Protein AF-A0AAJ6G9J6-F1 (afdb_monomer)

InterPro domains:
  IPR029039 Flavoprotein-like superfamily [G3DSA:3.40.50.360] (2-136)
  IPR029039 Flavoprotein-like superfamily [SSF52218] (2-128)

Foldseek 3Di:
DVVVLVVQQVDQEDEDEFEDDQLATDPVVVVVLVVFALCRSVVCCVVPVRVDRSQYEYEYEYEYQADCVRNQCHVLNVLLSQSSSLYHYQEYDYHYNHHDPPSCVVVVVVVVLVVQSVVSNVVQSPDDSVRRHRPYDCQQAQDNHRRRPDKDQWDQDPVRDTARIAHPRQGFGADFDQDPVRHTHGDGDPCRNCCGSSDSVNSVVVVVVVVVVVVVCVVCVVVCPVVVVCVVPDDDDDDD

Organism: Brachyspira pilosicoli (NCBI:txid52584)

Radius of gyration: 20.74 Å; Cα contacts (8 Å, |Δi|>4): 375; chains: 1; bounding box: 58×52×62 Å

Nearest PDB structures (foldseek):
  7d3b-assembly1_A  TM=7.497E-01  e=4.774E-12  Flavonifractor plautii
  6jxn-assembly1_A  TM=4.568E-01  e=8.744E-02  Bacillus smithii
  6jxs-assembly2_D  TM=4.649E-01  e=2.905E-01  Bacillus smithii

pLDDT: mean 93.85, std 5.1, range [58.25, 98.75]

Sequence (240 aa):
MDKIVNVMNECEGIIVGCPTYDLLPSSLYLSFAQRFLAYELSFRIKIGQVKKDPHTVAGLIGVGGSKHDWQTMSLEGLAATMFTQSITVVDMYLATSVGRPGNVLIHKDYLERAYQMGKNIIEAINTPVEERKWLGDPNLGLCPRCHSSLIYPGEEHWDGVKFNFECAVCGAGGDLVKVENGKYKFVLAENGLIRDRNINEARAVHLQEIMETRDNFMSRKGEIEEEYKRFREMKFETIK

Structure (mmCIF, N/CA/C/O backbone):
data_AF-A0AAJ6G9J6-F1
#
_entry.id   AF-A0AAJ6G9J6-F1
#
loop_
_atom_site.group_PDB
_atom_site.id
_atom_site.type_symbol
_atom_site.label_atom_id
_atom_site.label_alt_id
_atom_site.label_comp_id
_atom_site.label_asym_id
_atom_site.label_entity_id
_atom_site.label_seq_id
_atom_site.pdbx_PDB_ins_code
_atom_site.Cartn_x
_atom_site.Cartn_y
_atom_site.Cartn_z
_atom_site.occupancy
_atom_site.B_iso_or_equiv
_atom_site.auth_seq_id
_atom_site.auth_comp_id
_atom_site.auth_asym_id
_atom_site.auth_atom_id
_atom_site.pdbx_PDB_model_num
ATOM 1 N N . MET A 1 1 ? -21.344 -8.656 -1.075 1.00 58.25 1 MET A N 1
ATOM 2 C CA . MET A 1 1 ? -19.958 -8.217 -0.816 1.00 58.25 1 MET A CA 1
ATOM 3 C C . MET A 1 1 ? -19.171 -9.317 -0.112 1.00 58.25 1 MET A C 1
ATOM 5 O O . MET A 1 1 ? -18.095 -9.642 -0.587 1.00 58.25 1 MET A O 1
ATOM 9 N N . ASP A 1 2 ? -19.765 -9.998 0.873 1.00 74.56 2 ASP A N 1
ATOM 10 C CA . ASP A 1 2 ? -19.176 -11.159 1.577 1.00 74.56 2 ASP A CA 1
ATOM 11 C C . ASP A 1 2 ? -18.687 -12.275 0.644 1.00 74.56 2 ASP A C 1
ATOM 13 O O . ASP A 1 2 ? -17.670 -12.902 0.903 1.00 74.56 2 ASP A O 1
ATOM 17 N N . LYS A 1 3 ? -19.355 -12.474 -0.501 1.00 84.75 3 LYS A N 1
ATOM 18 C CA . LYS A 1 3 ? -18.899 -13.414 -1.538 1.00 84.75 3 LYS A CA 1
ATOM 19 C C . LYS A 1 3 ? -17.492 -13.094 -2.062 1.00 84.75 3 LYS A C 1
ATOM 21 O O . LYS A 1 3 ? -16.705 -14.013 -2.223 1.00 84.75 3 LYS A O 1
ATOM 26 N N . ILE A 1 4 ? -17.180 -11.819 -2.316 1.00 86.00 4 ILE A N 1
ATOM 27 C CA . ILE A 1 4 ? -15.861 -11.403 -2.828 1.00 86.00 4 ILE A CA 1
ATOM 28 C C . ILE A 1 4 ? -14.810 -11.620 -1.742 1.00 86.00 4 ILE A C 1
ATOM 30 O O . ILE A 1 4 ? -13.778 -12.226 -1.999 1.00 86.00 4 ILE A O 1
ATOM 34 N N . VAL A 1 5 ? -15.117 -11.191 -0.516 1.00 82.12 5 VAL A N 1
ATOM 35 C CA . VAL A 1 5 ? -14.238 -11.362 0.647 1.00 82.12 5 VAL A CA 1
ATOM 36 C C . VAL A 1 5 ? -13.920 -12.837 0.888 1.00 82.12 5 VAL A C 1
ATOM 38 O O . VAL A 1 5 ? -12.762 -13.191 1.082 1.00 82.12 5 VAL A O 1
ATOM 41 N N . ASN A 1 6 ? -14.921 -13.715 0.847 1.00 82.50 6 ASN A N 1
ATOM 42 C CA . ASN A 1 6 ? -14.707 -15.149 1.038 1.00 82.50 6 ASN A CA 1
ATOM 43 C C . ASN A 1 6 ? -13.792 -15.732 -0.040 1.00 82.50 6 ASN A C 1
ATOM 45 O O . ASN A 1 6 ? -12.837 -16.415 0.307 1.00 82.50 6 ASN A O 1
ATOM 49 N N . VAL A 1 7 ? -14.010 -15.383 -1.313 1.00 86.56 7 VAL A N 1
ATOM 50 C CA . VAL A 1 7 ? -13.122 -15.808 -2.408 1.00 86.56 7 VAL A CA 1
ATOM 51 C C . VAL A 1 7 ? -11.693 -15.307 -2.189 1.00 86.56 7 VAL A C 1
ATOM 53 O O . VAL A 1 7 ? -10.751 -16.074 -2.356 1.00 86.56 7 VAL A O 1
ATOM 56 N N . MET A 1 8 ? -11.514 -14.052 -1.764 1.00 86.94 8 MET A N 1
ATOM 57 C CA . MET A 1 8 ? -10.181 -13.498 -1.500 1.00 86.94 8 MET A CA 1
ATOM 58 C C . MET A 1 8 ? -9.439 -14.242 -0.385 1.00 86.94 8 MET A C 1
ATOM 60 O O . MET A 1 8 ? -8.245 -14.476 -0.515 1.00 86.94 8 MET A O 1
ATOM 64 N N . ASN A 1 9 ? -10.142 -14.675 0.665 1.00 84.12 9 ASN A N 1
ATOM 65 C CA . ASN A 1 9 ? -9.549 -15.446 1.766 1.00 84.12 9 ASN A CA 1
ATOM 66 C C . ASN A 1 9 ? -9.255 -16.916 1.415 1.00 84.12 9 ASN A C 1
ATOM 68 O O . ASN A 1 9 ? -8.676 -17.630 2.232 1.00 84.12 9 ASN A O 1
ATOM 72 N N . GLU A 1 10 ? -9.677 -17.385 0.241 1.00 84.75 10 GLU A N 1
ATOM 73 C CA . GLU A 1 10 ? -9.464 -18.760 -0.224 1.00 84.75 10 GLU A CA 1
ATOM 74 C C . GLU A 1 10 ? -8.522 -18.835 -1.435 1.00 84.75 10 GLU A C 1
ATOM 76 O O . GLU A 1 10 ? -8.049 -19.919 -1.771 1.00 84.75 10 GLU A O 1
ATOM 81 N N . CYS A 1 11 ? -8.236 -17.708 -2.092 1.00 91.75 11 CYS A N 1
ATOM 82 C CA . CYS A 1 11 ? -7.375 -17.656 -3.269 1.00 91.75 11 CYS A CA 1
ATOM 83 C C . CYS A 1 11 ? -5.905 -17.387 -2.916 1.00 91.75 11 CYS A C 1
ATOM 85 O O . CYS A 1 11 ? -5.591 -16.684 -1.958 1.00 91.75 11 CYS A O 1
ATOM 87 N N . GLU A 1 12 ? -4.994 -17.904 -3.736 1.00 95.12 12 GLU A N 1
ATOM 88 C CA . GLU A 1 12 ? -3.545 -17.746 -3.538 1.00 95.12 12 GLU A CA 1
ATOM 89 C C . GLU A 1 12 ? -2.991 -16.489 -4.224 1.00 95.12 12 GLU A C 1
ATOM 91 O O . GLU A 1 12 ? -1.914 -16.013 -3.871 1.00 95.12 12 GLU A O 1
ATOM 96 N N . GLY A 1 13 ? -3.733 -15.900 -5.168 1.00 96.69 13 GLY A N 1
ATOM 97 C CA . GLY A 1 13 ? -3.326 -14.664 -5.824 1.00 96.69 13 GLY A CA 1
ATOM 98 C C . GLY A 1 13 ? -4.477 -13.852 -6.403 1.00 96.69 13 GLY A C 1
ATOM 99 O O . GLY A 1 13 ? -5.479 -14.400 -6.864 1.00 96.69 13 GLY A O 1
ATOM 100 N N . ILE A 1 14 ? -4.300 -12.532 -6.406 1.00 96.94 14 ILE A N 1
ATOM 101 C CA . ILE A 1 14 ? -5.238 -11.565 -6.979 1.00 96.94 14 ILE A CA 1
ATOM 102 C C . ILE A 1 14 ? -4.522 -10.553 -7.874 1.00 96.94 14 ILE A C 1
ATOM 104 O O . ILE A 1 14 ? -3.348 -10.237 -7.683 1.00 96.94 14 ILE A O 1
ATOM 108 N N . ILE A 1 15 ? -5.266 -9.987 -8.822 1.00 97.56 15 ILE A N 1
ATOM 109 C CA . ILE A 1 15 ? -4.855 -8.791 -9.559 1.00 97.56 15 ILE A CA 1
ATOM 110 C C . ILE A 1 15 ? -5.939 -7.733 -9.383 1.00 97.56 15 ILE A C 1
ATOM 112 O O . ILE A 1 15 ? -7.109 -7.984 -9.673 1.00 97.56 15 ILE A O 1
ATOM 116 N N . VAL A 1 16 ? -5.551 -6.547 -8.919 1.00 96.94 16 VAL A N 1
ATOM 117 C CA . VAL A 1 16 ? -6.460 -5.413 -8.724 1.00 96.94 16 VAL A CA 1
ATOM 118 C C . VAL A 1 16 ? -6.167 -4.359 -9.778 1.00 96.94 16 VAL A C 1
ATOM 120 O O . VAL A 1 16 ? -5.127 -3.714 -9.735 1.00 96.94 16 VAL A O 1
ATOM 123 N N . GLY A 1 17 ? -7.099 -4.159 -10.709 1.00 96.56 17 GLY A N 1
ATOM 124 C CA . GLY A 1 17 ? -7.096 -3.019 -11.624 1.00 96.56 17 GLY A CA 1
ATOM 125 C C . GLY A 1 17 ? -8.037 -1.932 -11.118 1.00 96.56 17 GLY A C 1
ATOM 126 O O . GLY A 1 17 ? -9.234 -2.184 -10.984 1.00 96.56 17 GLY A O 1
ATOM 127 N N . CYS A 1 18 ? -7.524 -0.734 -10.845 1.00 97.31 18 CYS A N 1
ATOM 128 C CA . CYS A 1 18 ? -8.321 0.355 -10.288 1.00 97.31 18 CYS A CA 1
ATOM 129 C C . CYS A 1 18 ? -8.048 1.685 -11.006 1.00 97.31 18 CYS A C 1
ATOM 131 O O . CYS A 1 18 ? -6.885 2.065 -11.171 1.00 97.31 18 CYS A O 1
ATOM 133 N N . PRO A 1 19 ? -9.094 2.414 -11.435 1.00 96.38 19 PRO A N 1
ATOM 134 C CA . PRO A 1 19 ? -8.917 3.751 -11.970 1.00 96.38 19 PRO A CA 1
ATOM 135 C C . PRO A 1 19 ? -8.546 4.750 -10.869 1.00 96.38 19 PRO A C 1
ATOM 137 O O . PRO A 1 19 ? -9.044 4.671 -9.743 1.00 96.38 19 PRO A O 1
ATOM 140 N N . THR A 1 20 ? -7.716 5.718 -11.237 1.00 95.88 20 THR A N 1
ATOM 141 C CA . THR A 1 20 ? -7.308 6.840 -10.397 1.00 95.88 20 THR A CA 1
ATOM 142 C C . THR A 1 20 ? -8.260 8.021 -10.588 1.00 95.88 20 THR A C 1
ATOM 144 O O . THR A 1 20 ? -8.506 8.438 -11.722 1.00 95.88 20 THR A O 1
ATOM 147 N N . TYR A 1 21 ? -8.740 8.592 -9.486 1.00 94.00 21 TYR A N 1
ATOM 148 C CA . TYR A 1 21 ? -9.490 9.848 -9.439 1.00 94.00 21 TYR A CA 1
ATOM 149 C C . TYR A 1 21 ? -8.890 10.724 -8.338 1.00 94.00 21 TYR A C 1
ATOM 151 O O . TYR A 1 21 ? -8.704 10.248 -7.222 1.00 94.00 21 TYR A O 1
ATOM 159 N N . ASP A 1 22 ? -8.561 11.976 -8.660 1.00 90.06 22 ASP A N 1
ATOM 160 C CA . ASP A 1 22 ? -7.978 12.945 -7.720 1.00 90.06 22 ASP A CA 1
ATOM 161 C C . ASP A 1 22 ? -6.793 12.377 -6.916 1.00 90.06 22 ASP A C 1
ATOM 163 O O . ASP A 1 22 ? -6.796 12.342 -5.689 1.00 90.06 22 ASP A O 1
ATOM 167 N N . LEU A 1 23 ? -5.766 11.905 -7.640 1.00 94.62 23 LEU A N 1
ATOM 168 C CA . LEU A 1 23 ? -4.527 11.292 -7.126 1.00 94.62 23 LEU A CA 1
ATOM 169 C C . LEU A 1 23 ? -4.685 9.907 -6.471 1.00 94.62 23 LEU A C 1
ATOM 171 O O . LEU A 1 23 ? -3.679 9.215 -6.320 1.00 94.62 23 LEU A O 1
ATOM 175 N N . LEU A 1 24 ? -5.903 9.484 -6.124 1.00 95.56 24 LEU A N 1
ATOM 176 C CA . LEU A 1 24 ? -6.196 8.296 -5.317 1.00 95.56 24 LEU A CA 1
ATOM 177 C C . LEU A 1 24 ? -6.916 7.191 -6.109 1.00 95.56 24 LEU A C 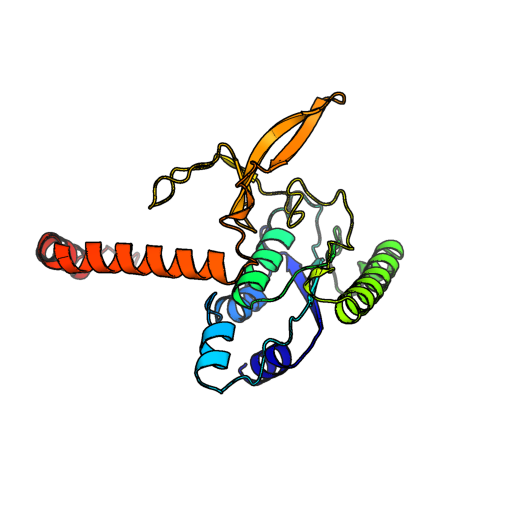1
ATOM 179 O O . LEU A 1 24 ? -7.505 7.452 -7.161 1.00 95.56 24 LEU A O 1
ATOM 183 N N . PRO A 1 25 ? -6.931 5.944 -5.601 1.00 97.12 25 PRO A N 1
ATOM 184 C CA . PRO A 1 25 ? -7.801 4.905 -6.140 1.00 97.12 25 PRO A CA 1
ATOM 185 C C . PRO A 1 25 ? -9.271 5.318 -6.069 1.00 97.12 25 PRO A C 1
ATOM 187 O O . PRO A 1 25 ? -9.691 6.028 -5.156 1.00 97.12 25 PRO A O 1
ATOM 190 N N . SER A 1 26 ? -10.081 4.808 -6.995 1.00 96.81 26 SER A N 1
ATOM 191 C CA . SER A 1 26 ? -11.523 5.045 -7.002 1.00 96.81 26 SER A CA 1
ATOM 192 C C . SER A 1 26 ? -12.181 4.801 -5.642 1.00 96.81 26 SER A C 1
ATOM 194 O O . SER A 1 26 ? -11.975 3.769 -5.002 1.00 96.81 26 SER A O 1
ATOM 196 N N . SER A 1 27 ? -13.064 5.718 -5.245 1.00 95.81 27 SER A N 1
ATOM 197 C CA . SER A 1 27 ? -13.863 5.604 -4.022 1.00 95.81 27 SER A CA 1
ATOM 198 C C . SER A 1 27 ? -14.711 4.331 -3.973 1.00 95.81 27 SER A C 1
ATOM 200 O O . SER A 1 27 ? -14.933 3.795 -2.888 1.00 95.81 27 SER A O 1
ATOM 202 N N . LEU A 1 28 ? -15.138 3.796 -5.125 1.00 94.75 28 LEU A N 1
ATOM 203 C CA . LEU A 1 28 ? -15.841 2.513 -5.198 1.00 94.75 28 LEU A CA 1
ATOM 204 C C . LEU A 1 28 ? -14.952 1.366 -4.702 1.00 94.75 28 LEU A C 1
ATOM 206 O O . LEU A 1 28 ? -15.400 0.524 -3.925 1.00 94.75 28 LEU A O 1
ATOM 210 N N . TYR A 1 29 ? -13.688 1.357 -5.127 1.00 94.69 29 TYR A N 1
ATOM 211 C CA . TYR A 1 29 ? -12.702 0.394 -4.652 1.00 94.69 29 TYR A CA 1
ATOM 212 C C . TYR A 1 29 ? -12.388 0.614 -3.170 1.00 94.69 29 TYR A C 1
ATOM 214 O O . TYR A 1 29 ? -12.433 -0.335 -2.392 1.00 94.69 29 TYR A O 1
ATOM 222 N N . LEU A 1 30 ? -12.133 1.859 -2.754 1.00 94.44 30 LEU A N 1
ATOM 223 C CA . LEU A 1 30 ? -11.809 2.165 -1.356 1.00 94.44 30 LEU A CA 1
ATOM 224 C C . LEU A 1 30 ? -12.952 1.784 -0.409 1.00 94.44 30 LEU A C 1
ATOM 226 O O . LEU A 1 30 ? -12.701 1.202 0.640 1.00 94.44 30 LEU A O 1
ATOM 230 N N . SER A 1 31 ? -14.206 1.998 -0.814 1.00 93.25 31 SER A N 1
ATOM 231 C CA . SER A 1 31 ? -15.388 1.580 -0.045 1.00 93.25 31 SER A CA 1
ATOM 232 C C . SER A 1 31 ? -15.447 0.067 0.170 1.00 93.25 31 SER A C 1
ATOM 234 O O . SER A 1 31 ? -15.974 -0.396 1.179 1.00 93.25 31 SER A O 1
ATOM 236 N N . PHE A 1 32 ? -14.933 -0.720 -0.777 1.00 91.00 32 PHE A N 1
ATOM 237 C CA . PHE A 1 32 ? -14.782 -2.161 -0.612 1.00 91.00 32 PHE A CA 1
ATOM 238 C C . PHE A 1 32 ? -13.589 -2.494 0.294 1.00 91.00 32 PHE A C 1
ATOM 240 O O . PHE A 1 32 ? -13.735 -3.252 1.251 1.00 91.00 32 PHE A O 1
ATOM 247 N N . ALA A 1 33 ? -12.429 -1.906 0.014 1.00 91.38 33 ALA A N 1
ATOM 248 C CA . ALA A 1 33 ? -11.158 -2.278 0.620 1.00 91.38 33 ALA A CA 1
ATOM 249 C C . ALA A 1 33 ? -10.970 -1.767 2.066 1.00 91.38 33 ALA A C 1
ATOM 251 O O . ALA A 1 33 ? -10.187 -2.330 2.825 1.00 91.38 33 ALA A O 1
ATOM 252 N N . GLN A 1 34 ? -11.711 -0.738 2.484 1.00 89.19 34 GLN A N 1
ATOM 253 C CA . GLN A 1 34 ? -11.698 -0.205 3.856 1.00 89.19 34 GLN A CA 1
ATOM 254 C C . GLN A 1 34 ? -12.671 -0.920 4.805 1.00 89.19 34 GLN A C 1
ATOM 256 O O . GLN A 1 34 ? -12.864 -0.497 5.941 1.00 89.19 34 GLN A O 1
ATOM 261 N N . ARG A 1 35 ? -13.297 -2.015 4.365 1.00 85.31 35 ARG A N 1
ATOM 262 C CA . ARG A 1 35 ? -14.157 -2.843 5.227 1.00 85.31 35 ARG A CA 1
ATOM 263 C C . ARG A 1 35 ? -13.370 -3.813 6.102 1.00 85.31 35 ARG A C 1
ATOM 265 O O . ARG A 1 35 ? -13.970 -4.454 6.958 1.00 85.31 35 ARG A O 1
ATOM 272 N N . PHE A 1 36 ? -12.068 -3.920 5.857 1.00 85.19 36 PHE A N 1
ATOM 273 C CA . PHE A 1 36 ? -11.195 -4.876 6.508 1.00 85.19 36 PHE A CA 1
ATOM 274 C C . PHE A 1 36 ? -10.445 -4.244 7.669 1.00 85.19 36 PHE A C 1
ATOM 276 O O . PHE A 1 36 ? -9.915 -3.136 7.559 1.00 85.19 36 PHE A O 1
ATOM 283 N N . LEU A 1 37 ? -10.354 -4.984 8.768 1.00 85.50 37 LEU A N 1
ATOM 284 C CA . LEU A 1 37 ? -9.464 -4.639 9.871 1.00 85.50 37 LEU A CA 1
ATOM 285 C C . LEU A 1 37 ? -8.115 -5.311 9.649 1.00 85.50 37 LEU A C 1
ATOM 287 O O . LEU A 1 37 ? -8.056 -6.463 9.234 1.00 85.50 37 LEU A O 1
ATOM 291 N N . ALA A 1 38 ? -7.024 -4.634 10.010 1.00 85.38 38 ALA A N 1
ATOM 292 C CA . ALA A 1 38 ? -5.675 -5.152 9.786 1.00 85.38 38 ALA A CA 1
ATOM 293 C C . ALA A 1 38 ? -5.386 -6.502 10.474 1.00 85.38 38 ALA A C 1
ATOM 295 O O . ALA A 1 38 ? -4.444 -7.185 10.094 1.00 85.38 38 ALA A O 1
ATOM 296 N N . TYR A 1 39 ? -6.192 -6.909 11.454 1.00 83.31 39 TYR A N 1
ATOM 297 C CA . TYR A 1 39 ? -6.104 -8.194 12.155 1.00 83.31 39 TYR A CA 1
ATOM 298 C C . TYR A 1 39 ? -7.266 -9.147 11.819 1.00 83.31 39 TYR A C 1
ATOM 300 O O . TYR A 1 39 ? -7.461 -10.154 12.496 1.00 83.31 39 TYR A O 1
ATOM 308 N N . GLU A 1 40 ? -8.083 -8.841 10.807 1.00 86.31 40 GLU A N 1
ATOM 309 C CA . GLU A 1 40 ? -9.299 -9.605 10.519 1.00 86.31 40 GLU A CA 1
ATOM 310 C C . GLU A 1 40 ? -8.994 -11.056 10.141 1.00 86.31 40 GLU A C 1
ATOM 312 O O . GLU A 1 40 ? -9.599 -11.967 10.702 1.00 86.31 40 GLU A O 1
ATOM 317 N N . LEU A 1 41 ? -8.038 -11.297 9.237 1.00 86.75 41 LEU A N 1
ATOM 318 C CA . LEU A 1 41 ? -7.685 -12.659 8.827 1.00 86.75 41 LEU A CA 1
ATOM 319 C C . LEU A 1 41 ? -7.165 -13.485 10.011 1.00 86.75 41 LEU A C 1
ATOM 321 O O . LEU A 1 41 ? -7.642 -14.597 10.240 1.00 86.75 41 LEU A O 1
ATOM 325 N N . SER A 1 42 ? -6.238 -12.934 10.800 1.00 84.94 42 SER A N 1
ATOM 326 C CA . SER A 1 42 ? -5.684 -13.625 11.970 1.00 84.94 42 SER A CA 1
ATOM 327 C C . SER A 1 42 ? -6.760 -13.915 13.021 1.00 84.94 42 SER A C 1
ATOM 329 O O . SER A 1 42 ? -6.802 -15.013 13.582 1.00 84.94 42 SER A O 1
ATOM 331 N N . PHE A 1 43 ? -7.699 -12.987 13.229 1.00 86.31 43 PHE A N 1
ATOM 332 C CA . PHE A 1 43 ? -8.870 -13.208 14.075 1.00 86.31 43 PHE A CA 1
ATOM 333 C C . PHE A 1 43 ? -9.767 -14.330 13.537 1.00 86.31 43 PHE A C 1
ATOM 335 O O . PHE A 1 43 ? -10.123 -15.240 14.287 1.00 86.31 43 PHE A O 1
ATOM 342 N N . ARG A 1 44 ? -10.098 -14.312 12.240 1.00 87.38 44 ARG A N 1
ATOM 343 C CA . ARG A 1 44 ? -10.959 -15.317 11.596 1.00 87.38 44 ARG A CA 1
ATOM 344 C C . ARG A 1 44 ? -10.349 -16.717 11.606 1.00 87.38 44 ARG A C 1
ATOM 346 O O . ARG A 1 44 ? -11.091 -17.686 11.769 1.00 87.38 44 ARG A O 1
ATOM 353 N N . ILE A 1 45 ? -9.023 -16.828 11.500 1.00 88.06 45 ILE A N 1
ATOM 354 C CA . ILE A 1 45 ? -8.295 -18.088 11.704 1.00 88.06 45 ILE A CA 1
ATOM 355 C C . ILE A 1 45 ? -8.454 -18.561 13.152 1.00 88.06 45 ILE A C 1
ATOM 357 O O . ILE A 1 45 ? -8.854 -19.699 13.391 1.00 88.06 45 ILE A O 1
ATOM 361 N N . LYS A 1 46 ? -8.220 -17.677 14.131 1.00 88.25 46 LYS A N 1
ATOM 362 C CA . LYS A 1 46 ? -8.304 -18.008 15.562 1.00 88.25 46 LYS A CA 1
ATOM 363 C C . LYS A 1 46 ? -9.683 -18.529 15.985 1.00 88.25 46 LYS A C 1
ATOM 365 O O . LYS A 1 46 ? -9.758 -19.414 16.831 1.00 88.25 46 LYS A O 1
ATOM 370 N N . ILE A 1 47 ? -10.764 -18.001 15.408 1.00 91.06 47 ILE A N 1
ATOM 371 C CA . ILE A 1 47 ? -12.139 -18.454 15.693 1.00 91.06 47 ILE A CA 1
ATOM 372 C C . ILE A 1 47 ? -12.606 -19.616 14.797 1.00 91.06 47 ILE A C 1
ATOM 374 O O . ILE A 1 47 ? -13.762 -20.023 14.883 1.00 91.06 47 ILE A O 1
ATOM 378 N N . GLY A 1 48 ? -11.742 -20.135 13.918 1.00 88.44 48 GLY A N 1
ATOM 379 C CA . GLY A 1 48 ? -12.037 -21.277 13.047 1.00 88.44 48 GLY A CA 1
ATOM 380 C C . GLY A 1 48 ? -12.930 -20.975 11.837 1.00 88.44 48 GLY A C 1
ATOM 381 O O . GLY A 1 48 ? -13.397 -21.909 11.188 1.00 88.44 48 GLY A O 1
ATOM 382 N N . GLN A 1 49 ? -13.173 -19.701 11.504 1.00 86.44 49 GLN A N 1
ATOM 383 C CA . GLN A 1 49 ? -13.920 -19.316 10.295 1.00 86.44 49 GLN A CA 1
ATOM 384 C C . GLN A 1 49 ? -13.089 -19.458 9.015 1.00 86.44 49 GLN A C 1
ATOM 386 O O . GLN A 1 49 ? -13.650 -19.670 7.942 1.00 86.44 49 GLN A O 1
ATOM 391 N N . VAL A 1 50 ? -11.766 -19.330 9.121 1.00 85.88 50 VAL A N 1
ATOM 392 C CA . VAL A 1 50 ? -10.808 -19.559 8.033 1.00 85.88 50 VAL A CA 1
ATOM 393 C C . VAL A 1 50 ? -9.845 -20.653 8.484 1.00 85.88 50 VAL A C 1
ATOM 395 O O . VAL A 1 50 ? -9.332 -20.605 9.597 1.00 85.88 50 VAL A O 1
ATOM 398 N N . LYS A 1 51 ? -9.612 -21.667 7.642 1.00 86.50 51 LYS A N 1
ATOM 399 C CA . LYS A 1 51 ? -8.837 -22.860 8.037 1.00 86.50 51 LYS A CA 1
ATOM 400 C C . LYS A 1 51 ? -7.352 -22.571 8.250 1.00 86.50 51 LYS A C 1
ATOM 402 O O . LYS A 1 51 ? -6.741 -23.148 9.143 1.00 86.50 51 LYS A O 1
ATOM 407 N N . LYS A 1 52 ? -6.772 -21.742 7.386 1.00 89.06 52 LYS A N 1
ATOM 408 C CA . LYS A 1 52 ? -5.361 -21.349 7.395 1.00 89.06 52 LYS A CA 1
ATOM 409 C C . LYS A 1 52 ? -5.188 -20.051 6.618 1.00 89.06 52 LYS A C 1
ATOM 411 O O . LYS A 1 52 ? -6.057 -19.706 5.821 1.00 89.06 52 LYS A O 1
ATOM 416 N N . ASP A 1 53 ? -4.064 -19.382 6.828 1.00 90.69 53 ASP A N 1
ATOM 417 C CA . ASP A 1 53 ? -3.661 -18.259 5.989 1.00 90.69 53 ASP A CA 1
ATOM 418 C C . ASP A 1 53 ? -3.403 -18.770 4.553 1.00 90.69 53 ASP A C 1
ATOM 420 O O . ASP A 1 53 ? -2.617 -19.710 4.378 1.00 90.69 53 ASP A O 1
ATOM 424 N N . PRO A 1 54 ? -4.095 -18.240 3.526 1.00 90.69 54 PRO A N 1
ATOM 425 C CA . PRO A 1 54 ? -3.818 -18.584 2.132 1.00 90.69 54 PRO A CA 1
ATOM 426 C C . PRO A 1 54 ? -2.476 -18.022 1.644 1.00 90.69 54 PRO A C 1
ATOM 428 O O . PRO A 1 54 ? -2.003 -18.422 0.583 1.00 90.69 54 PRO A O 1
ATOM 431 N N . HIS A 1 55 ? -1.873 -17.091 2.392 1.00 93.31 55 HIS A N 1
ATOM 432 C CA . HIS A 1 55 ? -0.701 -16.324 1.996 1.00 93.31 55 HIS A CA 1
ATOM 433 C C . HIS A 1 55 ? -0.887 -15.705 0.608 1.00 93.31 55 HIS A C 1
ATOM 435 O O . HIS A 1 55 ? -0.022 -15.818 -0.261 1.00 93.31 55 HIS A O 1
ATOM 441 N N . THR A 1 56 ? -2.046 -15.086 0.384 1.00 95.38 56 THR A N 1
ATOM 442 C CA . THR A 1 56 ? -2.416 -14.513 -0.910 1.00 95.38 56 THR A CA 1
ATOM 443 C C . THR A 1 56 ? -1.403 -13.455 -1.347 1.00 95.38 56 THR A C 1
ATOM 445 O O . THR A 1 56 ? -0.992 -12.598 -0.556 1.00 95.38 56 THR A O 1
ATOM 448 N N . VAL A 1 57 ? -1.028 -13.478 -2.625 1.00 97.56 57 VAL A N 1
ATOM 449 C CA . VAL A 1 57 ? -0.194 -12.441 -3.249 1.00 97.56 57 VAL A CA 1
ATOM 450 C C . VAL A 1 57 ? -1.011 -11.527 -4.164 1.00 97.56 57 VAL A C 1
ATOM 452 O O . VAL A 1 57 ? -2.050 -11.923 -4.689 1.00 97.56 57 VAL A O 1
ATOM 455 N N . ALA A 1 58 ? -0.552 -10.295 -4.376 1.00 97.94 58 ALA A N 1
ATOM 456 C CA . ALA A 1 58 ? -1.241 -9.314 -5.209 1.00 97.94 58 ALA A CA 1
ATOM 457 C C . ALA A 1 58 ? -0.353 -8.679 -6.277 1.00 97.94 58 ALA A C 1
ATOM 459 O O . ALA A 1 58 ? 0.806 -8.330 -6.033 1.00 97.94 58 ALA A O 1
ATOM 460 N N . GLY A 1 59 ? -0.971 -8.480 -7.442 1.00 98.50 59 GLY A N 1
ATOM 461 C CA . GLY A 1 59 ? -0.523 -7.591 -8.505 1.00 98.50 59 GLY A CA 1
ATOM 462 C C . GLY A 1 59 ? -1.445 -6.374 -8.562 1.00 98.50 59 GLY A C 1
ATOM 463 O O . GLY A 1 59 ? -2.665 -6.538 -8.615 1.00 98.50 59 GLY A O 1
ATOM 464 N N . LEU A 1 60 ? -0.906 -5.157 -8.532 1.00 98.50 60 LEU A N 1
ATOM 465 C CA . LEU A 1 60 ? -1.724 -3.937 -8.496 1.00 98.50 60 LEU A CA 1
ATOM 466 C C . LEU A 1 60 ? -1.532 -3.097 -9.759 1.00 98.50 60 LEU A C 1
ATOM 468 O O . LEU A 1 60 ? -0.412 -2.746 -10.117 1.00 98.50 60 LEU A O 1
ATOM 472 N N . ILE A 1 61 ? -2.629 -2.731 -10.418 1.00 98.00 61 ILE A N 1
ATOM 473 C CA . ILE A 1 61 ? -2.632 -1.890 -11.614 1.00 98.00 61 ILE A CA 1
ATOM 474 C C . ILE A 1 61 ? -3.455 -0.632 -11.338 1.00 98.00 61 ILE A C 1
ATOM 476 O O . ILE 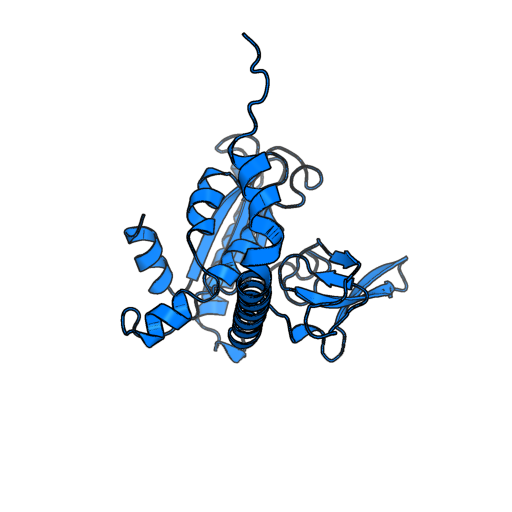A 1 61 ? -4.685 -0.680 -11.275 1.00 98.00 61 ILE A O 1
ATOM 480 N N . GLY A 1 62 ? -2.777 0.507 -11.213 1.00 97.00 62 GLY A N 1
ATOM 481 C CA . GLY A 1 62 ? -3.419 1.820 -11.259 1.00 97.00 62 GLY A CA 1
ATOM 482 C C . GLY A 1 62 ? -3.623 2.251 -12.711 1.00 97.00 62 GLY A C 1
ATOM 483 O O . GLY A 1 62 ? -2.747 2.027 -13.544 1.00 97.00 62 GLY A O 1
ATOM 484 N N . VAL A 1 63 ? -4.757 2.869 -13.041 1.00 96.75 63 VAL A N 1
ATOM 485 C CA . VAL A 1 63 ? -5.048 3.342 -14.407 1.00 96.75 63 VAL A CA 1
ATOM 486 C C . VAL A 1 63 ? -5.548 4.777 -14.367 1.00 96.75 63 VAL A C 1
ATOM 488 O O . VAL A 1 63 ? -6.502 5.074 -13.658 1.00 96.75 63 VAL A O 1
ATOM 491 N N . GLY A 1 64 ? -4.987 5.674 -15.174 1.00 95.88 64 GLY A N 1
ATOM 492 C CA . GLY A 1 64 ? -5.508 7.038 -15.233 1.00 95.88 64 GLY A CA 1
ATOM 493 C C . GLY A 1 64 ? -5.189 7.770 -16.520 1.00 95.88 64 GLY A C 1
ATOM 494 O O . GLY A 1 64 ? -4.236 7.460 -17.235 1.00 95.88 64 GLY A O 1
ATOM 495 N N . GLY A 1 65 ? -6.018 8.773 -16.810 1.00 95.88 65 GLY A N 1
ATOM 496 C CA . GLY A 1 65 ? -5.973 9.522 -18.065 1.00 95.88 65 GLY A CA 1
ATOM 497 C C . GLY A 1 65 ? -4.797 10.481 -18.212 1.00 95.88 65 GLY A C 1
ATOM 498 O O . GLY A 1 65 ? -4.520 10.916 -19.324 1.00 95.88 65 GLY A O 1
ATOM 499 N N . SER A 1 66 ? -4.098 10.791 -17.120 1.00 94.75 66 SER A N 1
ATOM 500 C CA . SER A 1 66 ? -2.992 11.752 -17.087 1.00 94.75 66 SER A CA 1
ATOM 501 C C . SER A 1 66 ? -1.650 11.056 -16.816 1.00 94.75 66 SER A C 1
ATOM 503 O O . SER A 1 66 ? -1.551 9.828 -16.870 1.00 94.75 66 SER A O 1
ATOM 505 N N . LYS A 1 67 ? -0.594 11.830 -16.568 1.00 95.00 67 LYS A N 1
ATOM 506 C CA . LYS A 1 67 ? 0.733 11.350 -16.166 1.00 95.00 67 LYS A CA 1
ATOM 507 C C . LYS A 1 67 ? 0.780 11.042 -14.661 1.00 95.00 67 LYS A C 1
ATOM 509 O O . LYS A 1 67 ? -0.248 11.060 -13.985 1.00 95.00 67 LYS A O 1
ATOM 514 N N . HIS A 1 68 ? 1.947 10.624 -14.174 1.00 92.25 68 HIS A N 1
ATOM 515 C CA . HIS A 1 68 ? 2.124 10.138 -12.801 1.00 92.25 68 HIS A CA 1
ATOM 516 C C . HIS A 1 68 ? 1.896 11.236 -11.747 1.00 92.25 68 HIS A C 1
ATOM 518 O O . HIS A 1 68 ? 1.348 10.954 -10.690 1.00 92.25 68 HIS A O 1
ATOM 524 N N . ASP A 1 69 ? 2.223 12.490 -12.057 1.00 93.19 69 ASP A N 1
ATOM 525 C CA . ASP A 1 69 ? 1.989 13.667 -11.209 1.00 93.19 69 ASP A CA 1
ATOM 526 C C . ASP A 1 69 ? 0.509 13.876 -10.838 1.00 93.19 69 ASP A C 1
ATOM 528 O O . ASP A 1 69 ? 0.211 14.412 -9.776 1.00 93.19 69 ASP A O 1
ATOM 532 N N . TRP A 1 70 ? -0.419 13.371 -11.655 1.00 94.19 70 TRP A N 1
ATOM 533 C CA . TRP A 1 70 ? -1.863 13.381 -11.387 1.00 94.19 70 TRP A CA 1
ATOM 534 C C . TRP A 1 70 ? -2.393 12.058 -10.815 1.00 94.19 70 TRP A C 1
ATOM 536 O O . TRP A 1 70 ? -3.600 11.808 -10.824 1.00 94.19 70 TRP A O 1
ATOM 546 N N . GLN A 1 71 ? -1.501 11.182 -10.349 1.00 94.19 71 GLN A N 1
ATOM 547 C CA . GLN A 1 71 ? -1.828 9.833 -9.878 1.00 94.19 71 GLN A CA 1
ATOM 548 C C . GLN A 1 71 ? -0.921 9.350 -8.733 1.00 94.19 71 GLN A C 1
ATOM 550 O O . GLN A 1 71 ? -0.791 8.148 -8.505 1.00 94.19 71 GLN A O 1
ATOM 555 N N . THR A 1 72 ? -0.283 10.285 -8.032 1.00 91.75 72 THR A N 1
ATOM 556 C CA . THR A 1 72 ? 0.846 10.062 -7.110 1.00 91.75 72 THR A CA 1
ATOM 557 C C . THR A 1 72 ? 0.538 9.231 -5.870 1.00 91.75 72 THR A C 1
ATOM 559 O O . THR A 1 72 ? 1.471 8.840 -5.179 1.00 91.75 72 THR A O 1
ATOM 562 N N . MET A 1 73 ? -0.736 8.989 -5.555 1.00 95.69 73 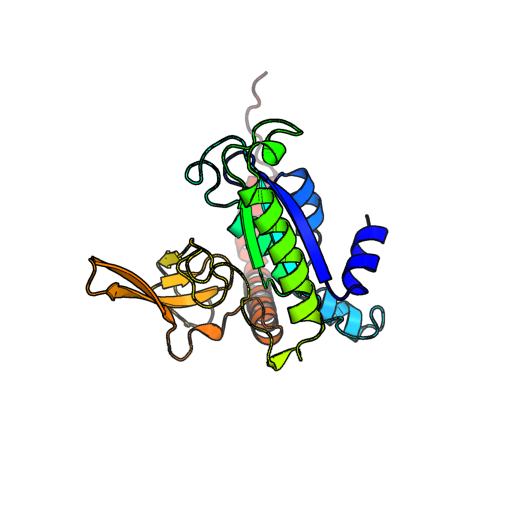MET A N 1
ATOM 563 C CA . MET A 1 73 ? -1.152 8.175 -4.410 1.00 95.69 73 MET A CA 1
ATOM 564 C C . MET A 1 73 ? -1.955 6.939 -4.830 1.00 95.69 73 MET A C 1
ATOM 566 O O . MET A 1 73 ? -2.514 6.245 -3.980 1.00 95.69 73 MET A O 1
ATOM 570 N N . SER A 1 74 ? -2.056 6.657 -6.131 1.00 96.31 74 SER A N 1
ATOM 571 C CA . SER A 1 74 ? -2.901 5.575 -6.633 1.00 96.31 74 SER A CA 1
ATOM 572 C C . SER A 1 74 ? -2.336 4.213 -6.236 1.00 96.31 74 SER A C 1
ATOM 574 O O . SER A 1 74 ? -3.009 3.421 -5.579 1.00 96.31 74 SER A O 1
ATOM 576 N N . LEU A 1 75 ? -1.063 3.955 -6.547 1.00 97.31 75 LEU A N 1
ATOM 577 C CA . LEU A 1 75 ? -0.414 2.696 -6.177 1.00 97.31 75 LEU A CA 1
ATOM 578 C C . LEU A 1 75 ? -0.242 2.570 -4.663 1.00 97.31 75 LEU A C 1
ATOM 580 O O . LEU A 1 75 ? -0.487 1.503 -4.109 1.00 97.31 75 LEU A O 1
ATOM 584 N N . GLU A 1 76 ? 0.100 3.664 -3.990 1.00 96.44 76 GLU A N 1
ATOM 585 C CA . GLU A 1 76 ? 0.234 3.747 -2.539 1.00 96.44 76 GLU A CA 1
ATOM 586 C C . GLU A 1 76 ? -1.076 3.408 -1.829 1.00 96.44 76 GLU A C 1
ATOM 588 O O . GLU A 1 76 ? -1.087 2.596 -0.905 1.00 96.44 76 GLU A O 1
ATOM 593 N N . GLY A 1 77 ? -2.188 3.988 -2.287 1.00 96.25 77 GLY A N 1
ATOM 594 C CA . GLY A 1 77 ? -3.516 3.716 -1.753 1.00 96.25 77 GLY A CA 1
ATOM 595 C C . GLY A 1 77 ? -3.942 2.269 -1.993 1.00 96.25 77 GLY A C 1
ATOM 596 O O . GLY A 1 77 ? -4.452 1.625 -1.079 1.00 96.25 77 GLY A O 1
ATOM 597 N N . LEU A 1 78 ? -3.688 1.720 -3.188 1.00 97.19 78 LEU A N 1
ATOM 598 C CA . LEU A 1 78 ? -3.951 0.305 -3.465 1.00 97.19 78 LEU A CA 1
ATOM 599 C C . LEU A 1 78 ? -3.117 -0.605 -2.556 1.00 97.19 78 LEU A C 1
ATOM 601 O O . LEU A 1 78 ? -3.674 -1.482 -1.897 1.00 97.19 78 LEU A O 1
ATOM 605 N N . ALA A 1 79 ? -1.809 -0.376 -2.464 1.00 96.44 79 ALA A N 1
ATOM 606 C CA . ALA A 1 79 ? -0.906 -1.185 -1.654 1.00 96.44 79 ALA A CA 1
ATOM 607 C C . ALA A 1 79 ? -1.254 -1.120 -0.159 1.00 96.44 79 ALA A C 1
ATOM 609 O O . ALA A 1 79 ? -1.258 -2.151 0.515 1.00 96.44 79 ALA A O 1
ATOM 610 N N . ALA A 1 80 ? -1.639 0.053 0.353 1.00 94.94 80 ALA A N 1
ATOM 611 C CA . ALA A 1 80 ? -2.072 0.204 1.741 1.00 94.94 80 ALA A CA 1
ATOM 612 C C . ALA A 1 80 ? -3.310 -0.652 2.068 1.00 94.94 80 ALA A C 1
ATOM 614 O O . ALA A 1 80 ? -3.438 -1.190 3.163 1.00 94.94 80 ALA A O 1
ATOM 615 N N . THR A 1 81 ? -4.208 -0.854 1.105 1.00 94.50 81 THR A N 1
ATOM 616 C CA . THR A 1 81 ? -5.379 -1.719 1.318 1.00 94.50 81 THR A CA 1
ATOM 617 C C . THR A 1 81 ? -5.078 -3.221 1.286 1.00 94.50 81 THR A C 1
ATOM 619 O O . THR A 1 81 ? -5.965 -4.020 1.583 1.00 94.50 81 THR A O 1
ATOM 622 N N . MET A 1 82 ? -3.863 -3.632 0.910 1.00 94.75 82 MET A N 1
ATOM 623 C CA . MET A 1 82 ? -3.481 -5.049 0.857 1.00 94.75 82 MET A CA 1
ATOM 624 C C . MET A 1 82 ? -3.010 -5.560 2.215 1.00 94.75 82 MET A C 1
ATOM 626 O O . MET A 1 82 ? -3.423 -6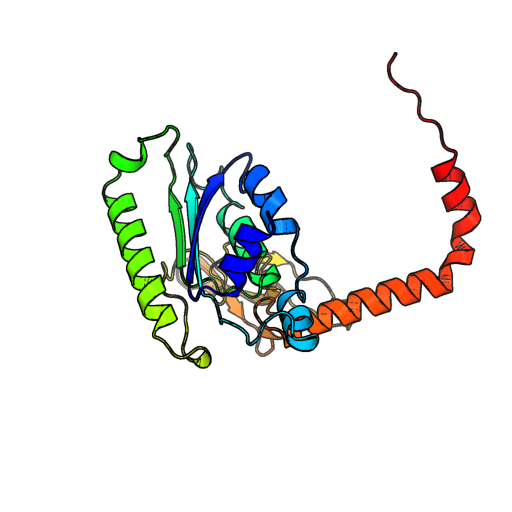.641 2.638 1.00 94.75 82 MET A O 1
ATOM 630 N N . PHE A 1 83 ? -2.221 -4.767 2.950 1.00 89.94 83 PHE A N 1
ATOM 631 C CA . PHE A 1 83 ? -1.760 -5.183 4.277 1.00 89.94 83 PHE A CA 1
ATOM 632 C C . PHE A 1 83 ? -2.927 -5.335 5.259 1.00 89.94 83 PHE A C 1
ATOM 634 O O . PHE A 1 83 ? -2.878 -6.199 6.132 1.00 89.94 83 PHE A O 1
ATOM 641 N N . THR A 1 84 ? -4.009 -4.554 5.108 1.00 86.94 84 THR A N 1
ATOM 642 C CA . THR A 1 84 ? -5.208 -4.708 5.950 1.00 86.94 84 THR A CA 1
ATOM 643 C C . THR A 1 84 ? -5.882 -6.064 5.749 1.00 86.94 84 THR A C 1
ATOM 645 O O . THR A 1 84 ? -6.558 -6.555 6.644 1.00 86.94 84 THR A 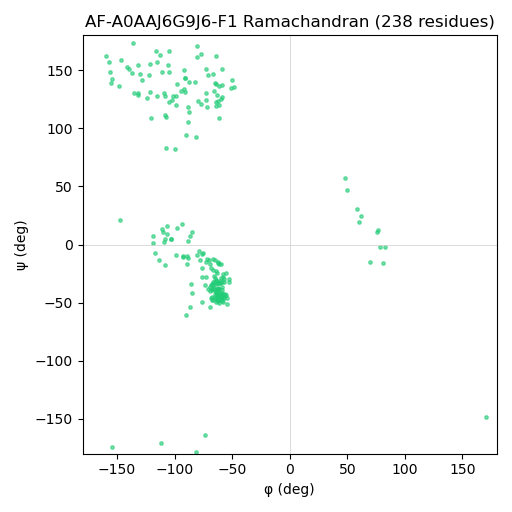O 1
ATOM 648 N N . GLN A 1 85 ? -5.642 -6.700 4.604 1.00 88.75 85 GLN A N 1
ATOM 649 C CA . GLN A 1 85 ? -6.181 -8.001 4.221 1.00 88.75 85 GLN A CA 1
ATOM 650 C C . GLN A 1 85 ? -5.152 -9.134 4.365 1.00 88.75 85 GLN A C 1
ATOM 652 O O . GLN A 1 85 ? -5.453 -10.274 4.031 1.00 88.75 85 GLN A O 1
ATOM 657 N N . SER A 1 86 ? -3.954 -8.853 4.894 1.00 90.31 86 SER A N 1
ATOM 658 C CA . SER A 1 86 ? -2.814 -9.791 4.932 1.00 90.31 86 SER A CA 1
ATOM 659 C C . SER A 1 86 ? -2.364 -10.284 3.551 1.00 90.31 86 SER A C 1
ATOM 661 O O . SER A 1 86 ? -1.871 -11.400 3.418 1.00 90.31 86 SER A O 1
ATOM 663 N N . ILE A 1 87 ? -2.529 -9.457 2.518 1.00 94.25 87 ILE A N 1
ATOM 664 C CA . ILE A 1 87 ? -2.161 -9.799 1.144 1.00 94.25 87 ILE A CA 1
ATOM 665 C C . ILE A 1 87 ? -0.801 -9.183 0.823 1.00 94.25 87 ILE A C 1
ATOM 667 O O . ILE A 1 87 ? -0.594 -7.983 1.000 1.00 94.25 87 ILE A O 1
ATOM 671 N N . THR A 1 88 ? 0.130 -9.999 0.327 1.00 95.44 88 THR A N 1
ATOM 672 C CA . THR A 1 88 ? 1.488 -9.543 -0.004 1.00 95.44 88 THR A CA 1
ATOM 673 C C . THR A 1 88 ? 1.547 -9.016 -1.432 1.00 95.44 88 THR A C 1
ATOM 675 O O . THR A 1 88 ? 1.342 -9.767 -2.383 1.00 95.44 88 THR A O 1
ATOM 678 N N . VAL A 1 89 ? 1.871 -7.737 -1.616 1.00 97.75 89 VAL A N 1
ATOM 679 C CA . VAL A 1 89 ? 2.080 -7.169 -2.957 1.00 97.75 89 VAL A CA 1
ATOM 680 C C . VAL A 1 89 ? 3.446 -7.594 -3.486 1.00 97.75 89 VAL A C 1
ATOM 682 O O . VAL A 1 89 ? 4.469 -7.281 -2.881 1.00 97.75 89 VAL A O 1
ATOM 685 N N . VAL A 1 90 ? 3.461 -8.282 -4.627 1.00 98.19 90 VAL A N 1
ATOM 686 C CA . VAL A 1 90 ? 4.701 -8.743 -5.281 1.00 98.19 90 VAL A CA 1
ATOM 687 C C . VAL A 1 90 ? 5.013 -7.966 -6.552 1.00 98.19 90 VAL A C 1
ATOM 689 O O . VAL A 1 90 ? 6.148 -7.984 -7.023 1.00 98.19 90 VAL A O 1
ATOM 692 N N . ASP A 1 91 ? 4.021 -7.275 -7.109 1.00 98.56 91 ASP A N 1
ATOM 693 C CA . ASP A 1 91 ? 4.176 -6.469 -8.308 1.00 98.56 91 ASP A CA 1
ATOM 694 C C . ASP A 1 91 ? 3.132 -5.337 -8.341 1.00 98.56 91 ASP A C 1
ATOM 696 O O . ASP A 1 91 ? 1.974 -5.533 -7.968 1.00 98.56 91 ASP A O 1
ATOM 700 N N . MET A 1 92 ? 3.509 -4.150 -8.817 1.00 97.81 92 MET A N 1
ATOM 701 C CA . MET A 1 92 ? 2.552 -3.101 -9.149 1.00 97.81 92 MET A CA 1
ATOM 702 C C . MET A 1 92 ? 2.990 -2.238 -10.336 1.00 97.81 92 MET A C 1
ATOM 704 O O . MET A 1 92 ? 4.164 -2.181 -10.707 1.00 97.81 92 MET A O 1
ATOM 708 N N . TYR A 1 93 ? 2.018 -1.584 -10.968 1.00 96.12 93 TYR A N 1
ATOM 709 C CA . TYR A 1 93 ? 2.219 -0.827 -12.197 1.00 96.12 93 TYR A CA 1
ATOM 710 C C . TYR A 1 93 ? 1.161 0.272 -12.382 1.00 96.12 93 TYR A C 1
ATOM 712 O O . TYR A 1 93 ? -0.026 0.045 -12.158 1.00 96.12 93 TYR A O 1
ATOM 720 N N . LEU A 1 94 ? 1.578 1.457 -12.837 1.00 96.00 94 LEU A N 1
ATOM 721 C CA . LEU A 1 94 ? 0.689 2.575 -13.154 1.00 96.00 94 LEU A CA 1
ATOM 722 C C . LEU A 1 94 ? 0.574 2.781 -14.673 1.00 96.00 94 LEU A C 1
ATOM 724 O O . LEU A 1 94 ? 1.501 3.270 -15.321 1.00 96.00 94 LEU A O 1
ATOM 728 N N . ALA A 1 95 ? -0.590 2.471 -15.239 1.00 96.50 95 ALA A N 1
ATOM 729 C CA . ALA A 1 95 ? -0.929 2.735 -16.633 1.00 96.50 95 ALA A CA 1
ATOM 730 C C . ALA A 1 95 ? -1.376 4.197 -16.815 1.00 96.50 95 ALA A C 1
ATOM 732 O O . ALA A 1 95 ? -2.547 4.549 -16.645 1.00 96.50 95 ALA A O 1
ATOM 733 N N . THR A 1 96 ? -0.423 5.068 -17.148 1.00 95.88 96 THR A N 1
ATOM 734 C CA . THR A 1 96 ? -0.672 6.502 -17.380 1.00 95.88 96 THR A CA 1
ATOM 735 C C . THR A 1 96 ? -1.234 6.785 -18.774 1.00 95.88 96 THR A C 1
ATOM 737 O O . THR A 1 96 ? -1.032 6.011 -19.697 1.00 95.88 96 THR A O 1
ATOM 740 N N . SER A 1 97 ? -1.851 7.951 -18.983 1.00 95.88 97 SER A N 1
ATOM 741 C CA . SER A 1 97 ? -2.384 8.380 -20.292 1.00 95.88 97 SER A CA 1
ATOM 742 C C . SER A 1 97 ? -3.494 7.475 -20.857 1.00 95.88 97 SER A C 1
ATOM 744 O O . SER A 1 97 ? -3.724 7.455 -22.062 1.00 95.88 97 SER A O 1
ATOM 746 N N . VAL A 1 98 ? -4.215 6.746 -19.999 1.00 96.25 98 VAL A N 1
ATOM 747 C CA . VAL A 1 98 ? -5.341 5.870 -20.361 1.00 96.25 98 VAL A CA 1
ATOM 748 C C . VAL A 1 98 ? -6.654 6.511 -19.907 1.00 96.25 98 VAL A C 1
ATOM 750 O O . VAL A 1 98 ? -7.166 6.235 -18.828 1.00 96.25 98 VAL A O 1
ATOM 753 N N . GLY A 1 99 ? -7.190 7.426 -20.722 1.00 93.56 99 GLY A N 1
ATOM 754 C CA . GLY A 1 99 ? -8.350 8.252 -20.341 1.00 93.56 99 GLY A CA 1
ATOM 755 C C . GLY A 1 99 ? -9.724 7.705 -20.741 1.00 93.56 99 GLY A C 1
ATOM 756 O O . GLY A 1 99 ? -10.747 8.255 -20.339 1.00 93.56 99 GLY A O 1
ATOM 757 N N . ARG A 1 100 ? -9.777 6.654 -21.566 1.00 93.56 100 ARG A N 1
ATOM 758 C CA . ARG A 1 100 ? -11.024 6.076 -22.092 1.00 93.56 100 ARG A CA 1
ATOM 759 C C . ARG A 1 100 ? -10.941 4.548 -22.151 1.00 93.56 100 ARG A C 1
ATOM 761 O O . ARG A 1 100 ? -9.843 4.016 -22.338 1.00 93.56 100 ARG A O 1
ATOM 768 N N . PRO A 1 101 ? -12.080 3.835 -22.057 1.00 91.88 101 PRO A N 1
ATOM 769 C CA . PRO A 1 101 ? -12.128 2.402 -22.337 1.00 91.88 101 PRO A CA 1
ATOM 770 C C . PRO A 1 101 ? -11.488 2.078 -23.693 1.00 91.88 101 PRO A C 1
ATOM 772 O O . PRO A 1 101 ? -11.713 2.784 -24.673 1.00 91.88 101 PRO A O 1
ATOM 775 N N . GLY A 1 102 ? -10.655 1.039 -23.737 1.00 92.88 102 GLY A N 1
ATOM 776 C CA . GLY A 1 102 ? -9.927 0.630 -24.942 1.00 92.88 102 GLY A CA 1
ATOM 777 C C . GLY A 1 102 ? -8.656 1.432 -25.253 1.00 92.88 102 GLY A C 1
ATOM 778 O O . GLY A 1 102 ? -7.816 0.925 -25.988 1.00 92.88 102 GLY A O 1
ATOM 779 N N . ASN A 1 103 ? -8.434 2.611 -24.654 1.00 95.44 103 ASN A N 1
ATOM 780 C CA . ASN A 1 103 ? -7.243 3.434 -24.932 1.00 95.44 103 ASN A CA 1
ATOM 781 C C . ASN A 1 103 ? -5.924 2.710 -24.602 1.00 95.44 103 ASN A C 1
ATOM 783 O O . ASN A 1 103 ? -4.910 2.931 -25.254 1.00 95.44 103 ASN A O 1
ATOM 787 N N . VAL A 1 104 ? -5.956 1.786 -23.635 1.00 95.38 104 VAL A N 1
ATOM 788 C CA . VAL A 1 104 ? -4.817 0.922 -23.284 1.00 95.38 104 VAL A CA 1
ATOM 789 C C . VAL A 1 104 ? -4.313 0.087 -24.469 1.00 95.38 104 VAL A C 1
ATOM 791 O O . VAL A 1 104 ? -3.128 -0.205 -24.536 1.00 95.38 104 VAL A O 1
ATOM 794 N N . LEU A 1 105 ? -5.170 -0.248 -25.443 1.00 96.38 105 LEU A N 1
ATOM 795 C CA . LEU A 1 105 ? -4.800 -1.074 -26.601 1.00 96.38 105 LEU A CA 1
ATOM 796 C C . LEU A 1 105 ? -3.841 -0.362 -27.569 1.00 96.38 105 LEU A C 1
AT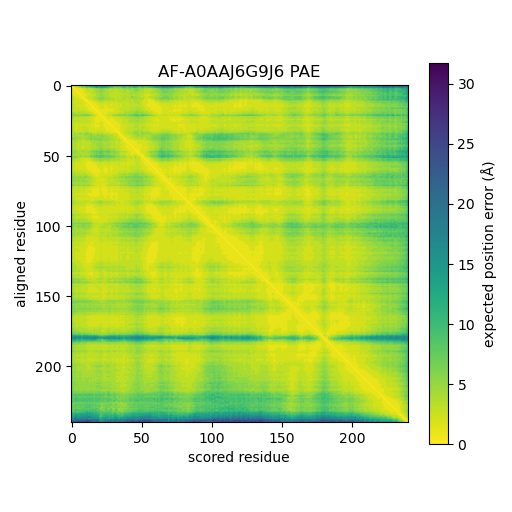OM 798 O O . LEU A 1 105 ? -3.193 -1.020 -28.382 1.00 96.38 105 LEU A O 1
ATOM 802 N N . ILE A 1 106 ? -3.728 0.966 -27.477 1.00 96.44 106 ILE A N 1
ATOM 803 C CA . ILE A 1 106 ? -2.737 1.754 -28.224 1.00 96.44 106 ILE A CA 1
ATOM 804 C C . ILE A 1 106 ? -1.328 1.525 -27.641 1.00 96.44 106 ILE A C 1
ATOM 806 O O . ILE A 1 106 ? -0.334 1.583 -28.365 1.00 96.44 106 ILE A O 1
ATOM 810 N N . HIS A 1 107 ? -1.243 1.200 -26.350 1.00 95.50 107 HIS A N 1
ATOM 811 C CA . HIS A 1 107 ? -0.009 1.001 -25.596 1.00 95.50 107 HIS A CA 1
ATOM 812 C C . HIS A 1 107 ? 0.309 -0.493 -25.466 1.00 95.50 107 HIS A C 1
ATOM 814 O O . HIS A 1 107 ? 0.000 -1.140 -24.465 1.00 95.50 107 HIS A O 1
ATOM 820 N N . LYS A 1 108 ? 0.917 -1.079 -26.504 1.00 96.25 108 LYS A N 1
ATOM 821 C CA . LYS A 1 108 ? 1.276 -2.513 -26.509 1.00 96.25 108 LYS A CA 1
ATOM 822 C C . LYS A 1 108 ? 2.220 -2.893 -25.365 1.00 96.25 108 LYS A C 1
ATOM 824 O O . LYS A 1 108 ? 2.129 -3.996 -24.839 1.00 96.25 108 LYS A O 1
ATOM 829 N N . ASP A 1 109 ? 3.088 -1.970 -24.971 1.00 96.75 109 ASP A N 1
ATOM 830 C CA . ASP A 1 109 ? 3.968 -2.092 -23.813 1.00 96.75 109 ASP A CA 1
ATOM 831 C C . ASP A 1 109 ? 3.185 -2.257 -22.502 1.00 96.75 109 ASP A C 1
ATOM 833 O O . ASP A 1 109 ? 3.608 -3.012 -21.630 1.00 96.75 109 ASP A O 1
ATOM 837 N N . TYR A 1 110 ? 2.003 -1.644 -22.373 1.00 96.75 110 TYR A N 1
ATOM 838 C CA . TYR A 1 110 ? 1.166 -1.786 -21.174 1.00 96.75 110 TYR A CA 1
ATOM 839 C C . TYR A 1 110 ? 0.512 -3.168 -21.118 1.00 96.75 110 TYR A C 1
ATOM 841 O O . TYR A 1 110 ? 0.369 -3.747 -20.040 1.00 96.75 110 TYR A O 1
ATOM 849 N N . LEU A 1 111 ? 0.152 -3.723 -22.280 1.00 96.19 111 LEU A N 1
ATOM 850 C CA . LEU A 1 111 ? -0.373 -5.085 -22.382 1.00 96.19 111 LEU A CA 1
ATOM 851 C C . LEU A 1 111 ? 0.702 -6.120 -22.032 1.00 96.19 111 LEU A C 1
ATOM 853 O O . LEU A 1 111 ? 0.435 -7.022 -21.240 1.00 96.19 111 LEU A O 1
ATOM 857 N N . GLU A 1 112 ? 1.922 -5.956 -22.552 1.00 97.94 112 GLU A N 1
ATOM 858 C CA . GLU A 1 112 ? 3.055 -6.817 -22.187 1.00 97.94 112 GLU A CA 1
ATOM 859 C C . GLU A 1 112 ? 3.376 -6.701 -20.695 1.00 97.94 112 GLU A C 1
ATOM 861 O O . GLU A 1 112 ? 3.608 -7.701 -20.018 1.00 97.94 112 GLU A O 1
ATOM 866 N N . ARG A 1 113 ? 3.305 -5.489 -20.137 1.00 97.56 113 ARG A N 1
ATOM 867 C CA . ARG A 1 113 ? 3.535 -5.270 -18.710 1.00 97.56 113 ARG A CA 1
ATOM 868 C C . ARG A 1 113 ? 2.511 -5.984 -17.827 1.00 97.56 113 ARG A C 1
ATOM 870 O O . ARG A 1 113 ? 2.895 -6.568 -16.810 1.00 97.56 113 ARG A O 1
ATOM 877 N N . ALA A 1 114 ? 1.234 -5.950 -18.209 1.00 97.25 114 ALA A N 1
ATOM 878 C CA . ALA A 1 114 ? 0.166 -6.673 -17.522 1.00 97.25 114 ALA A CA 1
ATOM 879 C C . ALA A 1 114 ? 0.321 -8.197 -17.672 1.00 97.25 114 ALA A C 1
ATOM 881 O O . ALA A 1 114 ? 0.116 -8.936 -16.710 1.00 97.25 114 ALA A O 1
ATOM 882 N N . TYR A 1 115 ? 0.747 -8.672 -18.847 1.00 98.06 115 TYR A N 1
ATOM 883 C CA . TYR A 1 115 ? 1.066 -10.082 -19.070 1.00 98.06 115 TYR A CA 1
ATOM 884 C C . TYR A 1 115 ? 2.222 -10.555 -18.177 1.00 98.06 115 TYR A C 1
ATOM 886 O O . TYR A 1 115 ? 2.112 -11.589 -17.514 1.00 98.06 115 TYR A O 1
ATOM 894 N N . GLN A 1 116 ? 3.297 -9.767 -18.081 1.00 98.62 116 GLN A N 1
ATOM 895 C CA . GLN A 1 116 ? 4.418 -10.060 -17.192 1.00 98.62 116 GLN A CA 1
ATOM 896 C C . GLN A 1 116 ? 4.001 -10.057 -15.714 1.00 98.62 116 GLN A C 1
ATOM 898 O O . GLN A 1 116 ? 4.426 -10.937 -14.972 1.00 98.62 116 GLN A O 1
ATOM 903 N N . MET A 1 117 ? 3.113 -9.149 -15.291 1.00 98.56 117 MET A N 1
ATOM 904 C CA . MET A 1 117 ? 2.553 -9.178 -13.932 1.00 98.56 117 MET A CA 1
ATOM 905 C C . MET A 1 117 ? 1.827 -10.497 -13.647 1.00 98.56 117 MET A C 1
ATOM 907 O O . MET A 1 117 ? 2.011 -11.080 -12.584 1.00 98.56 117 MET A O 1
ATOM 911 N N . GLY A 1 118 ? 1.048 -11.010 -14.604 1.00 98.44 118 GLY A N 1
ATOM 912 C CA . GLY A 1 118 ? 0.413 -12.323 -14.474 1.00 98.44 118 GLY A CA 1
ATOM 913 C C . GLY A 1 118 ? 1.426 -13.446 -14.225 1.00 98.44 118 GLY A C 1
ATOM 914 O O . GLY A 1 118 ? 1.223 -14.267 -13.332 1.00 98.44 118 GLY A O 1
ATOM 915 N N . LYS A 1 119 ? 2.553 -13.451 -14.950 1.00 98.75 119 LYS A N 1
ATOM 916 C CA . LYS A 1 119 ? 3.650 -14.409 -14.717 1.00 98.75 119 LYS A CA 1
ATOM 917 C C . LYS A 1 119 ? 4.268 -14.249 -13.330 1.00 98.75 119 LYS A C 1
ATOM 919 O O . LYS A 1 119 ? 4.442 -15.248 -12.642 1.00 98.75 119 LYS A O 1
ATOM 924 N N . ASN A 1 120 ? 4.535 -13.012 -12.915 1.00 98.69 120 ASN A N 1
ATOM 925 C CA . ASN A 1 120 ? 5.098 -12.701 -11.602 1.00 98.69 120 ASN A CA 1
ATOM 926 C C . ASN A 1 120 ? 4.195 -13.214 -10.466 1.00 98.69 120 ASN A C 1
ATOM 928 O O . ASN A 1 120 ? 4.682 -13.761 -9.482 1.00 98.69 120 ASN A O 1
ATOM 932 N N . ILE A 1 121 ? 2.871 -13.103 -10.614 1.00 98.50 121 ILE A N 1
ATOM 933 C CA . ILE A 1 121 ? 1.917 -13.632 -9.629 1.00 98.50 121 ILE A CA 1
ATOM 934 C C . ILE A 1 121 ? 1.995 -15.154 -9.535 1.00 98.50 121 ILE A C 1
ATOM 936 O O . ILE A 1 121 ? 2.064 -15.691 -8.434 1.00 98.50 121 ILE A O 1
ATOM 940 N N . ILE A 1 122 ? 2.030 -15.854 -10.670 1.00 98.50 122 ILE A N 1
ATOM 941 C CA . ILE A 1 122 ? 2.166 -17.316 -10.677 1.00 98.50 122 ILE A CA 1
ATOM 942 C C . ILE A 1 122 ? 3.517 -17.756 -10.096 1.00 98.50 122 ILE A C 1
ATOM 944 O O . ILE A 1 122 ? 3.567 -18.730 -9.346 1.00 98.50 122 ILE A O 1
ATOM 948 N N . GLU A 1 123 ? 4.605 -17.049 -10.401 1.00 98.69 123 GLU A N 1
ATOM 949 C CA . GLU A 1 123 ? 5.919 -17.303 -9.800 1.00 98.69 123 GLU A CA 1
ATOM 950 C C . GLU A 1 123 ? 5.863 -17.166 -8.275 1.00 98.69 123 GLU A C 1
ATOM 952 O O . GLU A 1 123 ? 6.268 -18.081 -7.560 1.00 98.69 123 GLU A O 1
ATOM 957 N N . ALA A 1 124 ? 5.284 -16.076 -7.769 1.00 98.44 124 ALA A N 1
ATOM 958 C CA . ALA A 1 124 ? 5.138 -15.847 -6.338 1.00 98.44 124 ALA A CA 1
ATOM 959 C C . ALA A 1 124 ? 4.255 -16.898 -5.645 1.00 98.44 124 ALA A C 1
ATOM 961 O O . ALA A 1 124 ? 4.619 -17.362 -4.567 1.00 98.44 124 ALA A O 1
ATOM 962 N N . ILE A 1 125 ? 3.136 -17.317 -6.253 1.00 98.25 125 ILE A N 1
ATOM 963 C CA . ILE A 1 125 ? 2.283 -18.396 -5.717 1.00 98.25 125 ILE A CA 1
ATOM 964 C C . ILE A 1 125 ? 3.100 -19.680 -5.530 1.00 98.25 125 ILE A C 1
ATOM 966 O O . ILE A 1 125 ? 3.039 -20.290 -4.465 1.00 98.25 125 ILE A O 1
ATOM 970 N N . ASN A 1 126 ? 3.907 -20.043 -6.530 1.00 98.12 126 ASN A N 1
ATOM 971 C CA . ASN A 1 126 ? 4.733 -21.254 -6.512 1.00 98.12 126 ASN A CA 1
ATOM 972 C C . ASN A 1 126 ? 6.026 -21.123 -5.685 1.00 98.12 126 ASN A C 1
ATOM 974 O O . ASN A 1 126 ? 6.748 -22.105 -5.523 1.00 98.12 126 ASN A O 1
ATOM 978 N N . THR A 1 127 ? 6.327 -19.929 -5.175 1.00 98.44 127 THR A N 1
ATOM 979 C CA . THR A 1 127 ? 7.492 -19.664 -4.326 1.00 98.44 127 THR A CA 1
ATOM 980 C C . THR A 1 127 ? 7.097 -19.840 -2.853 1.00 98.44 127 THR A C 1
ATOM 982 O O . THR A 1 127 ? 6.056 -19.296 -2.452 1.00 98.44 127 THR A O 1
ATOM 985 N N . PRO A 1 128 ? 7.896 -20.554 -2.030 1.00 97.62 128 PRO A N 1
ATOM 986 C CA . PRO A 1 128 ? 7.692 -20.629 -0.582 1.00 97.62 128 PRO A CA 1
ATOM 987 C C . PRO A 1 128 ? 7.529 -19.238 0.038 1.00 97.62 128 PRO A C 1
ATOM 989 O O . PRO A 1 128 ? 8.181 -18.286 -0.389 1.00 97.62 128 PRO A O 1
ATOM 992 N N . VAL A 1 129 ? 6.641 -19.098 1.024 1.00 95.31 129 VAL A N 1
ATOM 993 C CA . VAL A 1 129 ? 6.196 -17.789 1.546 1.00 95.31 129 VAL A CA 1
ATOM 994 C C . VAL A 1 129 ? 7.374 -16.937 2.020 1.00 95.31 129 VAL A C 1
ATOM 996 O O . VAL A 1 129 ? 7.445 -15.748 1.721 1.00 95.31 129 VAL A O 1
ATOM 999 N N . GLU A 1 130 ? 8.311 -17.568 2.712 1.00 94.25 130 GLU A N 1
ATOM 1000 C CA . GLU A 1 130 ? 9.541 -17.008 3.260 1.00 94.25 130 GLU A CA 1
ATOM 1001 C C . GLU A 1 130 ? 10.577 -16.599 2.200 1.00 94.25 130 GLU A C 1
ATOM 1003 O O . GLU A 1 130 ? 11.440 -15.768 2.478 1.00 94.25 130 GLU A O 1
ATOM 1008 N N . GLU A 1 131 ? 10.477 -17.133 0.980 1.00 96.56 131 GLU A N 1
ATOM 1009 C CA . GLU A 1 131 ? 11.369 -16.825 -0.146 1.00 96.56 131 GLU A CA 1
ATOM 1010 C C . GLU A 1 131 ? 10.771 -15.789 -1.113 1.00 96.56 131 GLU A C 1
ATOM 1012 O O . GLU A 1 131 ? 11.455 -15.299 -2.020 1.00 96.56 131 GLU A O 1
ATOM 1017 N N . ARG A 1 132 ? 9.491 -15.431 -0.939 1.00 95.62 132 ARG A N 1
ATOM 1018 C CA . ARG A 1 132 ? 8.813 -14.460 -1.805 1.00 95.62 132 ARG A CA 1
ATOM 1019 C C . ARG A 1 132 ? 9.459 -13.085 -1.691 1.00 95.62 132 ARG A C 1
ATOM 1021 O O . ARG A 1 132 ? 9.752 -12.572 -0.612 1.00 95.62 132 ARG A O 1
ATOM 1028 N N . LYS A 1 133 ? 9.611 -12.449 -2.847 1.00 95.00 133 LYS A N 1
ATOM 1029 C CA . LYS A 1 133 ? 10.236 -11.135 -3.008 1.00 95.00 133 LYS A CA 1
ATOM 1030 C C . LYS A 1 133 ? 9.419 -10.261 -3.949 1.00 95.00 133 LYS A C 1
ATOM 1032 O O . LYS A 1 133 ? 8.465 -10.712 -4.577 1.00 95.00 133 LYS A O 1
ATOM 1037 N N . TRP A 1 134 ? 9.830 -9.005 -4.061 1.00 97.44 134 TRP A N 1
ATOM 1038 C CA . TRP A 1 134 ? 9.353 -8.126 -5.117 1.00 97.44 134 TRP A CA 1
ATOM 1039 C C . TRP A 1 134 ? 9.774 -8.651 -6.496 1.00 97.44 134 TRP A C 1
ATOM 1041 O O . TRP A 1 134 ? 10.952 -8.933 -6.718 1.00 97.44 134 TRP A O 1
ATOM 1051 N N . LEU A 1 135 ? 8.812 -8.765 -7.409 1.00 98.12 135 LEU A N 1
ATOM 1052 C CA . LEU A 1 135 ? 8.991 -9.230 -8.790 1.00 98.12 135 LEU A CA 1
ATOM 1053 C C . LEU A 1 135 ? 8.641 -8.147 -9.826 1.00 98.12 135 LEU A C 1
ATOM 1055 O O . LEU A 1 135 ? 8.851 -8.342 -11.023 1.00 98.12 135 LEU A O 1
ATOM 1059 N N . GLY A 1 136 ? 8.091 -7.016 -9.377 1.00 97.50 136 GLY A N 1
ATOM 1060 C CA . GLY A 1 136 ? 7.808 -5.860 -10.222 1.00 97.50 136 GLY A CA 1
ATOM 1061 C C . GLY A 1 136 ? 9.056 -5.079 -10.636 1.00 97.50 136 GLY A C 1
ATOM 1062 O O . GLY A 1 136 ? 10.189 -5.540 -10.513 1.00 97.50 136 GLY A O 1
ATOM 1063 N N . ASP A 1 137 ? 8.852 -3.850 -11.114 1.00 96.12 137 ASP A N 1
ATOM 1064 C CA . ASP A 1 137 ? 9.965 -2.960 -11.463 1.00 96.12 137 ASP A CA 1
ATOM 1065 C C . ASP A 1 137 ? 10.776 -2.608 -10.199 1.00 96.12 137 ASP A C 1
ATOM 1067 O O . ASP A 1 137 ? 10.216 -2.015 -9.269 1.00 96.12 137 ASP A O 1
ATOM 1071 N N . PRO A 1 138 ? 12.076 -2.950 -10.128 1.00 93.31 138 PRO A N 1
ATOM 1072 C CA . PRO A 1 138 ? 12.911 -2.648 -8.965 1.00 93.31 138 PRO A CA 1
ATOM 1073 C C . PRO A 1 138 ? 13.150 -1.143 -8.759 1.00 93.31 138 PRO A C 1
ATOM 1075 O O . PRO A 1 138 ? 13.645 -0.746 -7.708 1.00 93.31 138 PRO A O 1
ATOM 1078 N N . ASN A 1 139 ? 12.817 -0.296 -9.739 1.00 90.62 139 ASN A N 1
ATOM 1079 C CA . ASN A 1 139 ? 12.994 1.157 -9.680 1.00 90.62 139 ASN A CA 1
ATOM 1080 C C . ASN A 1 139 ? 11.680 1.932 -9.489 1.00 90.62 139 ASN A C 1
ATOM 1082 O O . ASN A 1 139 ? 11.683 3.156 -9.619 1.00 90.62 139 ASN A O 1
ATOM 1086 N N . LEU A 1 140 ? 10.563 1.251 -9.209 1.00 92.88 140 LEU A N 1
ATOM 1087 C CA . LEU A 1 140 ? 9.238 1.879 -9.177 1.00 92.88 140 LEU A CA 1
ATOM 1088 C C . LEU A 1 140 ? 9.081 2.965 -8.100 1.00 92.88 140 LEU A C 1
ATOM 1090 O O . LEU A 1 140 ? 8.360 3.939 -8.313 1.00 92.88 140 LEU A O 1
ATOM 1094 N N . GLY A 1 141 ? 9.752 2.815 -6.960 1.00 93.62 141 GLY A N 1
ATOM 1095 C CA . GLY A 1 141 ? 9.698 3.780 -5.869 1.00 93.62 141 GLY A CA 1
ATOM 1096 C C . GLY A 1 141 ? 10.945 3.751 -5.001 1.00 93.62 141 GLY A C 1
ATOM 1097 O O . GLY A 1 141 ? 11.926 3.074 -5.304 1.00 93.62 141 GLY A O 1
ATOM 1098 N N . LEU A 1 142 ? 10.917 4.526 -3.919 1.00 95.56 142 LEU A N 1
ATOM 1099 C CA . LEU A 1 142 ? 12.072 4.703 -3.039 1.00 95.56 142 LEU A CA 1
ATOM 1100 C C . LEU A 1 142 ? 12.173 3.610 -1.980 1.00 95.56 142 LEU A C 1
ATOM 1102 O O . LEU A 1 142 ? 13.282 3.249 -1.594 1.00 95.56 142 LEU A O 1
ATOM 1106 N N . CYS A 1 143 ? 11.037 3.103 -1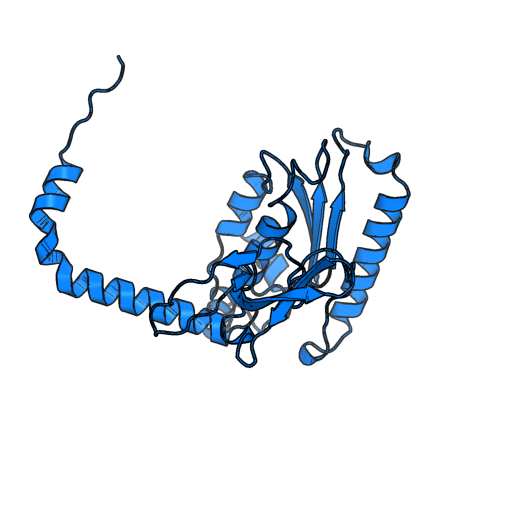.491 1.00 97.12 143 CYS A N 1
ATOM 1107 C CA . CYS A 1 143 ? 11.037 2.126 -0.413 1.00 97.12 143 CYS A CA 1
ATOM 1108 C C . CYS A 1 143 ? 11.544 0.759 -0.903 1.00 97.12 143 CYS A C 1
ATOM 1110 O O . CYS A 1 143 ? 10.858 0.130 -1.704 1.00 97.12 143 CYS A O 1
ATOM 1112 N N . PRO A 1 144 ? 12.654 0.213 -0.374 1.00 95.50 144 PRO A N 1
ATOM 1113 C CA . PRO A 1 144 ? 13.165 -1.086 -0.818 1.00 95.50 144 PRO A CA 1
ATOM 1114 C C . PRO A 1 144 ? 12.289 -2.260 -0.350 1.00 95.50 144 PRO A C 1
ATOM 1116 O O . PRO A 1 144 ? 12.459 -3.382 -0.817 1.00 95.50 144 PRO A O 1
ATOM 1119 N N . ARG A 1 145 ? 11.355 -2.017 0.583 1.00 95.19 145 ARG A N 1
ATOM 1120 C CA . ARG A 1 145 ? 10.442 -3.039 1.101 1.00 95.19 145 ARG A CA 1
ATOM 1121 C C . ARG A 1 145 ? 9.182 -3.187 0.252 1.00 95.19 145 ARG A C 1
ATOM 1123 O O . ARG A 1 145 ? 8.867 -4.294 -0.163 1.00 95.19 145 ARG A O 1
ATOM 1130 N N . CYS A 1 146 ? 8.459 -2.092 0.012 1.00 95.50 146 CYS A N 1
ATOM 1131 C CA . CYS A 1 146 ? 7.168 -2.123 -0.692 1.00 95.50 146 CYS A CA 1
ATOM 1132 C C . CYS A 1 146 ? 7.140 -1.325 -2.002 1.00 95.50 146 CYS A C 1
ATOM 1134 O O . CYS A 1 146 ? 6.097 -1.257 -2.643 1.00 95.50 146 CYS A O 1
ATOM 1136 N N . HIS A 1 147 ? 8.258 -0.707 -2.395 1.00 96.31 147 HIS A N 1
ATOM 1137 C CA . HIS A 1 147 ? 8.410 0.055 -3.640 1.00 96.31 147 HIS A CA 1
ATOM 1138 C C . HIS A 1 147 ? 7.465 1.260 -3.779 1.00 96.31 147 HIS A C 1
ATOM 1140 O O . HIS A 1 147 ? 7.279 1.784 -4.872 1.00 96.31 147 HIS A O 1
ATOM 1146 N N . SER A 1 148 ? 6.907 1.747 -2.667 1.00 95.69 148 SER A N 1
ATOM 1147 C CA . SER A 1 148 ? 6.209 3.033 -2.606 1.00 95.69 148 SER A CA 1
ATOM 1148 C C . SER A 1 148 ? 7.173 4.203 -2.822 1.00 95.69 148 SER A C 1
ATOM 1150 O O . SER A 1 148 ? 8.332 4.164 -2.386 1.00 95.69 148 SER A O 1
ATOM 1152 N N . SER A 1 149 ? 6.676 5.268 -3.451 1.00 94.12 149 SER A N 1
ATOM 1153 C CA . SER A 1 149 ? 7.399 6.539 -3.578 1.00 94.12 149 SER A CA 1
ATOM 1154 C C . SER A 1 149 ? 7.160 7.498 -2.406 1.00 94.12 149 SER A C 1
ATOM 1156 O O . SER A 1 149 ? 7.875 8.491 -2.277 1.00 94.12 149 SER A O 1
ATOM 1158 N N . LEU A 1 150 ? 6.184 7.215 -1.538 1.00 95.88 150 LEU A N 1
ATOM 1159 C CA . LEU A 1 150 ? 5.753 8.117 -0.472 1.00 95.88 150 LEU A CA 1
ATOM 1160 C C . LEU A 1 150 ? 6.538 7.865 0.824 1.00 95.88 150 LEU A C 1
ATOM 1162 O O . LEU A 1 150 ? 6.189 7.002 1.635 1.00 95.88 150 LEU A O 1
ATOM 1166 N N . ILE A 1 151 ? 7.612 8.636 0.993 1.00 97.69 151 ILE A N 1
ATOM 1167 C CA . ILE A 1 151 ? 8.451 8.679 2.195 1.00 97.69 151 ILE A CA 1
ATOM 1168 C C . ILE A 1 151 ? 8.216 10.017 2.903 1.00 97.69 151 ILE A C 1
ATOM 1170 O O . ILE A 1 151 ? 8.279 11.064 2.259 1.00 97.69 151 ILE A O 1
ATOM 1174 N N . TYR A 1 152 ? 7.951 9.990 4.207 1.00 97.56 152 TYR A N 1
ATOM 1175 C CA . TYR A 1 152 ? 7.682 11.181 5.018 1.00 97.56 152 TYR A CA 1
ATOM 1176 C C . TYR A 1 152 ? 8.689 11.300 6.177 1.00 97.56 152 TYR A C 1
ATOM 1178 O O . TYR A 1 152 ? 9.286 10.289 6.555 1.00 97.56 152 TYR A O 1
ATOM 1186 N N . PRO A 1 153 ? 8.939 12.510 6.715 1.00 98.25 153 PRO A N 1
ATOM 1187 C CA . PRO A 1 153 ? 9.733 12.679 7.933 1.00 98.25 153 PRO A CA 1
ATOM 1188 C C . PRO A 1 153 ? 9.096 11.917 9.097 1.00 98.25 153 PRO A C 1
ATOM 1190 O O . PRO A 1 153 ? 7.913 12.102 9.360 1.00 98.25 153 PRO A O 1
ATOM 1193 N N . GLY A 1 154 ? 9.862 11.064 9.769 1.00 96.31 154 GLY A N 1
ATOM 1194 C CA . GLY A 1 154 ? 9.342 10.226 10.845 1.00 96.31 154 GLY A CA 1
ATOM 1195 C C . GLY A 1 154 ? 9.040 11.015 12.119 1.00 96.31 154 GLY A C 1
ATOM 1196 O O . GLY A 1 154 ? 9.683 12.025 12.430 1.00 96.31 154 GLY A O 1
ATOM 1197 N N . GLU A 1 155 ? 8.068 10.519 12.876 1.00 95.31 155 GLU A N 1
ATOM 1198 C CA . GLU A 1 155 ? 7.648 11.073 14.164 1.00 95.31 155 GLU A CA 1
ATOM 1199 C C . GLU A 1 155 ? 7.919 10.068 15.293 1.00 95.31 155 GLU A C 1
ATOM 1201 O O . GLU A 1 155 ? 8.271 8.911 15.055 1.00 95.31 155 GLU A O 1
ATOM 1206 N N . GLU A 1 156 ? 7.844 10.532 16.540 1.00 96.19 156 GLU A N 1
ATOM 1207 C CA . GLU A 1 156 ? 7.945 9.635 17.691 1.00 96.19 156 GLU A CA 1
ATOM 1208 C C . GLU A 1 156 ? 6.657 8.817 17.809 1.00 96.19 156 GLU A C 1
ATOM 1210 O O . GLU A 1 156 ? 5.558 9.369 17.860 1.00 96.19 156 GLU A O 1
ATOM 1215 N N . HIS A 1 157 ? 6.801 7.496 17.826 1.00 94.25 157 HIS A N 1
ATOM 1216 C CA . HIS A 1 157 ? 5.705 6.559 18.042 1.00 94.25 157 HIS A CA 1
ATOM 1217 C C . HIS A 1 157 ? 5.340 6.503 19.529 1.00 94.25 157 HIS A C 1
ATOM 1219 O O . HIS A 1 157 ? 6.123 6.890 20.394 1.00 94.25 157 HIS A O 1
ATOM 1225 N N . TRP A 1 158 ? 4.163 5.957 19.839 1.00 92.31 158 TRP A N 1
ATOM 1226 C CA . TRP A 1 158 ? 3.627 5.871 21.205 1.00 92.31 158 TRP A CA 1
ATOM 1227 C C . TRP A 1 158 ? 4.547 5.173 22.228 1.00 92.31 158 TRP A C 1
ATOM 1229 O O . TRP A 1 158 ? 4.432 5.432 23.423 1.00 92.31 158 TRP A O 1
ATOM 1239 N N . ASP A 1 159 ? 5.449 4.299 21.776 1.00 93.00 159 ASP A N 1
ATOM 1240 C CA . ASP A 1 159 ? 6.400 3.553 22.608 1.00 93.00 159 ASP A CA 1
ATOM 1241 C C . ASP A 1 159 ? 7.851 4.061 22.498 1.00 93.00 159 ASP A C 1
ATOM 1243 O O . ASP A 1 159 ? 8.791 3.368 22.891 1.00 93.00 159 ASP A O 1
ATOM 1247 N N . GLY A 1 160 ? 8.045 5.271 21.963 1.00 94.50 160 GLY A N 1
ATOM 1248 C CA . GLY A 1 160 ? 9.342 5.945 21.872 1.00 94.50 160 GLY A CA 1
ATOM 1249 C C . GLY A 1 160 ? 10.207 5.527 20.679 1.00 94.50 160 GLY A C 1
ATOM 1250 O O . GLY A 1 160 ? 11.289 6.083 20.482 1.00 94.50 160 GLY A O 1
ATOM 1251 N N . VAL A 1 161 ? 9.759 4.573 19.851 1.00 95.69 161 VAL A N 1
ATOM 1252 C CA . VAL A 1 161 ? 10.415 4.295 18.563 1.00 95.69 161 VAL A CA 1
ATOM 1253 C C . VAL A 1 161 ? 10.346 5.542 17.685 1.00 95.69 161 VAL A C 1
ATOM 1255 O O . VAL A 1 161 ? 9.302 6.176 17.573 1.00 95.69 161 VAL A O 1
ATOM 1258 N N . LYS A 1 162 ? 11.450 5.882 17.018 1.00 97.06 162 LYS A N 1
ATOM 1259 C CA . LYS A 1 162 ? 11.506 6.994 16.070 1.00 97.06 162 LYS A CA 1
ATOM 1260 C C . LYS A 1 162 ? 12.496 6.703 14.954 1.00 97.06 162 LYS A C 1
ATOM 1262 O O . LYS A 1 162 ? 13.618 6.268 15.207 1.00 97.06 162 LYS A O 1
ATOM 1267 N N . PHE A 1 163 ? 12.090 7.012 13.730 1.00 98.12 163 PHE A N 1
ATOM 1268 C CA . PHE A 1 163 ? 12.952 7.014 12.552 1.00 98.12 163 PHE A CA 1
ATOM 1269 C C . PHE A 1 163 ? 13.070 8.435 11.999 1.00 98.12 163 PHE A C 1
ATOM 1271 O O . PHE A 1 163 ? 12.201 9.269 12.243 1.00 98.12 163 PHE A O 1
ATOM 1278 N N . ASN A 1 164 ? 14.130 8.728 11.244 1.00 98.06 164 ASN A N 1
ATOM 1279 C CA . ASN A 1 164 ? 14.255 10.031 10.582 1.00 98.06 164 ASN A CA 1
ATOM 1280 C C . ASN A 1 164 ? 13.258 10.164 9.428 1.00 98.06 164 ASN A C 1
ATOM 1282 O O . ASN A 1 164 ? 12.682 11.230 9.219 1.00 98.0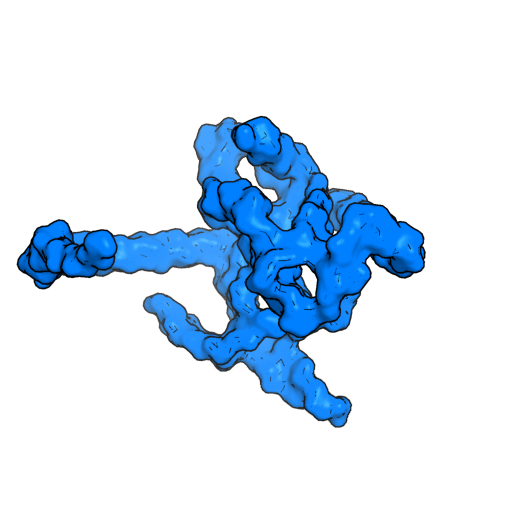6 164 ASN A O 1
ATOM 1286 N N . PHE A 1 165 ? 13.043 9.071 8.697 1.00 98.62 165 PHE A N 1
ATOM 1287 C CA . PHE A 1 165 ? 12.077 8.967 7.616 1.00 98.62 165 PHE A CA 1
ATOM 1288 C C . PHE A 1 165 ? 11.362 7.622 7.653 1.00 98.62 165 PHE A C 1
ATOM 1290 O O . PHE A 1 165 ? 11.933 6.605 8.051 1.00 98.62 165 PHE A O 1
ATOM 1297 N N . GLU A 1 166 ? 10.125 7.610 7.176 1.00 98.50 166 GLU A N 1
ATOM 1298 C CA . GLU A 1 166 ? 9.272 6.430 7.169 1.00 98.50 166 GLU A CA 1
ATOM 1299 C C . GLU A 1 166 ? 8.521 6.292 5.846 1.00 98.50 166 GLU A C 1
ATOM 1301 O O . GLU A 1 166 ? 8.151 7.269 5.192 1.00 98.50 166 GLU A O 1
ATOM 1306 N N . CYS A 1 167 ? 8.273 5.051 5.436 1.00 98.19 167 CYS A N 1
ATOM 1307 C CA . CYS A 1 167 ? 7.409 4.761 4.306 1.00 98.19 167 CYS A CA 1
ATOM 1308 C C . CYS A 1 167 ? 5.938 4.843 4.721 1.00 98.19 167 CYS A C 1
ATOM 1310 O O . CYS A 1 167 ? 5.479 4.086 5.578 1.00 98.19 167 CYS A O 1
ATOM 1312 N N . ALA A 1 168 ? 5.162 5.685 4.036 1.00 96.81 168 ALA A N 1
ATOM 1313 C CA . ALA A 1 168 ? 3.744 5.877 4.330 1.00 96.81 168 ALA A CA 1
ATOM 1314 C C . ALA A 1 168 ? 2.897 4.614 4.121 1.00 96.81 168 ALA A C 1
ATOM 1316 O O . ALA A 1 168 ? 1.857 4.475 4.759 1.00 96.81 168 ALA A O 1
ATOM 1317 N N . VAL A 1 169 ? 3.337 3.676 3.275 1.00 96.62 169 VAL A N 1
ATOM 1318 C CA . VAL A 1 169 ? 2.580 2.456 2.954 1.00 96.62 169 VAL A CA 1
ATOM 1319 C C . VAL A 1 169 ? 2.913 1.315 3.907 1.00 96.62 169 VAL A C 1
ATOM 1321 O O . VAL A 1 169 ? 2.027 0.849 4.621 1.00 96.62 169 VAL A O 1
ATOM 1324 N N . CYS A 1 170 ? 4.169 0.864 3.962 1.00 96.50 170 CYS A N 1
ATOM 1325 C CA . CYS A 1 170 ? 4.529 -0.290 4.790 1.00 96.50 170 CYS A CA 1
ATOM 1326 C C . CYS A 1 170 ? 5.006 0.067 6.200 1.00 96.50 170 CYS A C 1
ATOM 1328 O O . CYS A 1 170 ? 5.128 -0.841 7.004 1.00 96.50 170 CYS A O 1
ATOM 1330 N N . GLY A 1 171 ? 5.277 1.334 6.525 1.00 96.81 171 GLY A N 1
ATOM 1331 C CA . GLY A 1 171 ? 5.806 1.718 7.841 1.00 96.81 171 GLY A CA 1
ATOM 1332 C C . GLY A 1 171 ? 7.292 1.409 8.037 1.00 96.81 171 GLY A C 1
ATOM 1333 O O . GLY A 1 171 ? 7.788 1.482 9.153 1.00 96.81 171 GLY A O 1
ATOM 1334 N N . ALA A 1 172 ? 8.020 1.047 6.975 1.00 97.81 172 ALA A N 1
ATOM 1335 C CA . ALA A 1 172 ? 9.459 0.840 7.070 1.00 97.81 172 ALA A CA 1
ATOM 1336 C C . ALA A 1 172 ? 10.181 2.159 7.393 1.00 97.81 172 ALA A C 1
ATOM 1338 O O . ALA A 1 172 ? 9.933 3.164 6.727 1.00 97.81 172 ALA A O 1
ATOM 1339 N N . GLY A 1 173 ? 11.077 2.132 8.376 1.00 98.38 173 GLY A N 1
ATOM 1340 C CA . GLY A 1 173 ? 11.835 3.270 8.882 1.00 98.38 173 GLY A CA 1
ATOM 1341 C C . GLY A 1 173 ? 13.300 3.283 8.446 1.00 98.38 173 GLY A C 1
ATOM 1342 O O . GLY A 1 173 ? 13.924 2.233 8.258 1.00 98.38 173 GLY A O 1
ATOM 1343 N N . GLY A 1 174 ? 13.865 4.477 8.283 1.00 98.31 174 GLY A N 1
ATOM 1344 C CA . GLY A 1 174 ? 15.243 4.646 7.835 1.00 98.31 174 GLY A CA 1
ATOM 1345 C C . GLY A 1 174 ? 15.614 6.085 7.495 1.00 98.31 174 GLY A C 1
ATOM 1346 O O . GLY A 1 174 ? 15.076 7.035 8.065 1.00 98.31 174 GLY A O 1
ATOM 1347 N N . ASP A 1 175 ? 16.524 6.228 6.534 1.00 98.25 175 ASP A N 1
ATOM 1348 C CA . ASP A 1 175 ? 17.137 7.493 6.135 1.00 98.25 175 ASP A CA 1
ATOM 1349 C C . ASP A 1 175 ? 17.092 7.719 4.621 1.00 98.25 175 ASP A C 1
ATOM 1351 O O . ASP A 1 175 ? 17.227 6.790 3.821 1.00 98.25 175 ASP A O 1
ATOM 1355 N N . LEU A 1 176 ? 16.962 8.984 4.211 1.00 97.44 176 LEU A N 1
ATOM 1356 C CA . LEU A 1 176 ? 17.171 9.401 2.825 1.00 97.44 176 LEU A CA 1
ATOM 1357 C C . LEU A 1 176 ? 18.646 9.750 2.602 1.00 97.44 176 LEU A C 1
ATOM 1359 O O . LEU A 1 176 ? 19.121 10.816 2.991 1.00 97.44 176 LEU A O 1
ATOM 1363 N N . VAL A 1 177 ? 19.368 8.862 1.923 1.00 96.56 177 VAL A N 1
ATOM 1364 C CA . VAL A 1 177 ? 20.804 9.002 1.655 1.00 96.56 177 VAL A CA 1
ATOM 1365 C C . VAL A 1 177 ? 21.026 9.481 0.226 1.00 96.56 177 VAL A C 1
ATOM 1367 O O . VAL A 1 177 ? 20.528 8.882 -0.732 1.00 96.56 177 VAL A O 1
ATOM 1370 N N . LYS A 1 178 ? 21.803 10.556 0.067 1.00 95.69 178 LYS A N 1
ATOM 1371 C CA . LYS A 1 178 ? 22.234 11.043 -1.248 1.00 95.69 178 LYS A CA 1
ATOM 1372 C C . LYS A 1 178 ? 23.285 10.097 -1.832 1.00 95.69 178 LYS A C 1
ATOM 1374 O O . LYS A 1 178 ? 24.265 9.776 -1.169 1.00 95.69 178 LYS A O 1
ATOM 1379 N N . VAL A 1 179 ? 23.098 9.678 -3.078 1.00 91.94 179 VAL A N 1
ATOM 1380 C CA . VAL A 1 179 ? 24.030 8.810 -3.816 1.00 91.94 179 VAL A CA 1
ATOM 1381 C C . VAL A 1 179 ? 24.829 9.600 -4.861 1.00 91.94 179 VAL A C 1
ATOM 1383 O O . VAL A 1 179 ? 24.486 10.737 -5.186 1.00 91.94 179 VAL A O 1
ATOM 1386 N N . GLU A 1 180 ? 25.898 9.001 -5.399 1.00 88.38 180 GLU A N 1
ATOM 1387 C CA . GLU A 1 180 ? 26.902 9.657 -6.264 1.00 88.38 180 GLU A CA 1
ATOM 1388 C C . GLU A 1 180 ? 26.322 10.400 -7.480 1.00 88.38 180 GLU A C 1
ATOM 1390 O O . GLU A 1 180 ? 26.860 11.418 -7.905 1.00 88.38 180 GLU A O 1
ATOM 1395 N N . ASN A 1 181 ? 25.185 9.952 -8.015 1.00 88.94 181 ASN A N 1
ATOM 1396 C CA . ASN A 1 181 ? 24.511 10.586 -9.154 1.00 88.94 181 ASN A CA 1
ATOM 1397 C C . ASN A 1 181 ? 23.584 11.758 -8.767 1.00 88.94 181 ASN A C 1
ATOM 1399 O O . ASN A 1 181 ? 22.777 12.201 -9.583 1.00 88.94 181 ASN A O 1
ATOM 1403 N N . GLY A 1 182 ? 23.639 12.223 -7.517 1.00 89.75 182 GLY A N 1
ATOM 1404 C CA . GLY A 1 182 ? 22.806 13.309 -7.004 1.00 89.75 182 GLY A CA 1
ATOM 1405 C C . GLY A 1 182 ? 21.370 12.913 -6.648 1.00 89.75 182 GLY A C 1
ATOM 1406 O O . GLY A 1 182 ? 20.635 13.763 -6.149 1.00 89.75 182 GLY A O 1
ATOM 1407 N N . LYS A 1 183 ? 20.968 11.652 -6.863 1.00 90.69 183 LYS A N 1
ATOM 1408 C CA . LYS A 1 183 ? 19.667 11.124 -6.422 1.00 90.69 183 LYS A CA 1
ATOM 1409 C C . LYS A 1 183 ? 19.697 10.751 -4.939 1.00 90.69 183 LYS A C 1
ATOM 1411 O O . LYS A 1 183 ? 20.756 10.701 -4.317 1.00 90.69 183 LYS A O 1
ATOM 1416 N N . TYR A 1 184 ? 18.525 10.447 -4.395 1.00 93.69 184 TYR A N 1
ATOM 1417 C CA . TYR A 1 184 ? 18.364 9.914 -3.046 1.00 93.69 184 TYR A CA 1
ATOM 1418 C C . TYR A 1 184 ? 17.901 8.460 -3.101 1.00 93.69 184 TYR A C 1
ATOM 1420 O O . TYR A 1 184 ? 17.189 8.062 -4.024 1.00 93.69 184 TYR A O 1
ATOM 1428 N N . LYS A 1 185 ? 18.307 7.677 -2.105 1.00 95.38 185 LYS A N 1
ATOM 1429 C CA . LYS A 1 185 ? 17.775 6.344 -1.818 1.00 95.38 185 LYS A CA 1
ATOM 1430 C C . LYS A 1 185 ? 17.233 6.319 -0.398 1.00 95.38 185 LYS A C 1
ATOM 1432 O O . LYS A 1 185 ? 17.808 6.961 0.477 1.00 95.38 185 LYS A O 1
ATOM 1437 N N . PHE A 1 186 ? 16.169 5.555 -0.175 1.00 97.75 186 PHE A N 1
ATOM 1438 C CA . PHE A 1 186 ? 15.714 5.245 1.173 1.00 97.75 186 PHE A CA 1
ATOM 1439 C C . PHE A 1 186 ? 16.445 3.997 1.673 1.00 97.75 186 PHE A C 1
ATOM 1441 O O . PHE A 1 186 ? 16.305 2.914 1.101 1.00 97.75 186 PHE A O 1
ATOM 1448 N N . VAL A 1 187 ? 17.272 4.169 2.699 1.00 97.75 187 VAL A N 1
ATOM 1449 C CA . VAL A 1 187 ? 18.058 3.103 3.324 1.00 97.75 187 VAL A CA 1
ATOM 1450 C C . VAL A 1 187 ? 17.398 2.762 4.648 1.00 97.75 187 VAL A C 1
ATOM 1452 O O . VAL A 1 187 ? 17.213 3.640 5.483 1.00 97.75 187 VAL A O 1
ATOM 1455 N N . LEU A 1 188 ? 17.022 1.496 4.824 1.00 98.31 188 LEU A N 1
ATOM 1456 C CA . LEU A 1 188 ? 16.397 1.037 6.060 1.00 98.31 188 LEU A CA 1
ATOM 1457 C C . LEU A 1 188 ? 17.381 1.142 7.227 1.00 98.31 188 LEU A C 1
ATOM 1459 O O . LEU A 1 188 ? 18.551 0.784 7.084 1.00 98.31 188 LEU A O 1
ATOM 1463 N N . ALA A 1 189 ? 16.884 1.577 8.382 1.00 98.12 189 ALA A N 1
ATOM 1464 C CA . ALA A 1 189 ? 17.596 1.393 9.641 1.00 98.12 189 ALA A CA 1
ATOM 1465 C C . ALA A 1 189 ? 17.718 -0.109 9.961 1.00 98.12 189 ALA A C 1
ATOM 1467 O O . ALA A 1 189 ? 16.958 -0.925 9.434 1.00 98.12 189 ALA A O 1
ATOM 1468 N N . GLU A 1 190 ? 18.631 -0.486 10.859 1.00 97.62 190 GLU A N 1
ATOM 1469 C CA . GLU A 1 190 ? 18.813 -1.888 11.276 1.00 97.62 190 GLU A CA 1
ATOM 1470 C C . GLU A 1 190 ? 17.507 -2.503 11.808 1.00 97.62 190 GLU A C 1
ATOM 1472 O O . GLU A 1 190 ? 17.111 -3.599 11.418 1.00 97.62 190 GLU A O 1
ATOM 1477 N N . ASN A 1 191 ? 16.773 -1.743 12.621 1.00 96.88 191 ASN A N 1
ATOM 1478 C CA . ASN A 1 191 ? 15.436 -2.075 13.108 1.00 96.88 191 ASN A CA 1
ATOM 1479 C C . ASN A 1 191 ? 14.315 -1.480 12.231 1.00 96.88 191 ASN A C 1
ATOM 1481 O O . ASN A 1 191 ? 13.170 -1.387 12.664 1.00 96.88 191 ASN A O 1
ATOM 1485 N N . GLY A 1 192 ? 14.606 -1.075 10.994 1.00 97.50 192 GLY A N 1
ATOM 1486 C CA . GLY A 1 192 ? 13.683 -0.333 10.132 1.00 97.50 192 GLY A CA 1
ATOM 1487 C C . GLY A 1 192 ? 12.400 -1.081 9.765 1.00 97.50 192 GLY A C 1
ATOM 1488 O O . GLY A 1 192 ? 11.446 -0.470 9.301 1.00 97.50 192 GLY A O 1
ATOM 1489 N N . LEU A 1 193 ? 12.336 -2.397 9.975 1.00 97.00 193 LEU A N 1
ATOM 1490 C CA . LEU A 1 193 ? 11.160 -3.217 9.667 1.00 97.00 193 LEU A CA 1
ATOM 1491 C C . LEU A 1 193 ? 10.326 -3.610 10.894 1.00 97.00 193 LEU A C 1
ATOM 1493 O O . LEU A 1 193 ? 9.335 -4.317 10.736 1.00 97.00 193 LEU A O 1
ATOM 1497 N N . ILE A 1 194 ? 10.649 -3.130 12.103 1.00 96.44 194 ILE A N 1
ATOM 1498 C CA . ILE A 1 194 ? 9.866 -3.455 13.316 1.00 96.44 194 ILE A CA 1
ATOM 1499 C C . ILE A 1 194 ? 8.405 -2.970 13.247 1.00 96.44 194 ILE A C 1
ATOM 1501 O O . ILE A 1 194 ? 7.563 -3.433 14.014 1.00 96.44 194 ILE A O 1
ATOM 1505 N N . ARG A 1 195 ? 8.100 -2.050 12.319 1.00 94.31 195 ARG A N 1
ATOM 1506 C CA . ARG A 1 195 ? 6.758 -1.522 12.021 1.00 94.31 195 ARG A CA 1
ATOM 1507 C C . ARG A 1 195 ? 6.202 -1.951 10.661 1.00 94.31 195 ARG A C 1
ATOM 1509 O O . ARG A 1 195 ? 5.213 -1.374 10.217 1.00 94.31 195 ARG A O 1
ATOM 1516 N N . ASP A 1 196 ? 6.802 -2.940 9.992 1.00 95.06 196 ASP A N 1
ATOM 1517 C CA . ASP A 1 196 ? 6.334 -3.374 8.671 1.00 95.06 196 ASP A CA 1
ATOM 1518 C C . ASP A 1 196 ? 4.891 -3.894 8.736 1.00 95.06 196 ASP A C 1
ATOM 1520 O O . ASP A 1 196 ? 4.625 -4.985 9.235 1.00 95.06 196 ASP A O 1
ATOM 1524 N N . ARG A 1 197 ? 3.950 -3.133 8.173 1.00 94.00 197 ARG A N 1
ATOM 1525 C CA . ARG A 1 197 ? 2.513 -3.441 8.186 1.00 94.00 197 ARG A CA 1
ATOM 1526 C C . ARG A 1 197 ? 2.167 -4.747 7.473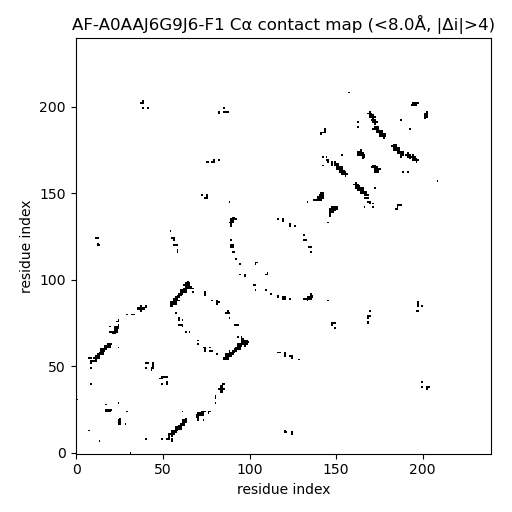 1.00 94.00 197 ARG A C 1
ATOM 1528 O O . ARG A 1 197 ? 1.082 -5.276 7.691 1.00 94.00 197 ARG A O 1
ATOM 1535 N N . ASN A 1 198 ? 3.068 -5.298 6.661 1.00 91.12 198 ASN A N 1
ATOM 1536 C CA . ASN A 1 198 ? 2.878 -6.608 6.035 1.00 91.12 198 ASN A CA 1
ATOM 1537 C C . ASN A 1 198 ? 3.136 -7.778 7.002 1.00 91.12 198 ASN A C 1
ATOM 1539 O O . ASN A 1 198 ? 2.753 -8.907 6.707 1.00 91.12 198 ASN A O 1
ATOM 1543 N N . ILE A 1 199 ? 3.743 -7.527 8.165 1.00 89.69 199 ILE A N 1
ATOM 1544 C CA . ILE A 1 199 ? 4.043 -8.535 9.187 1.00 89.69 199 ILE A CA 1
ATOM 1545 C C . ILE A 1 199 ? 2.906 -8.569 10.221 1.00 89.69 199 ILE A C 1
ATOM 1547 O O . ILE A 1 199 ? 2.444 -7.531 10.700 1.00 89.69 199 ILE A O 1
ATOM 1551 N N . ASN A 1 200 ? 2.419 -9.767 10.558 1.00 87.12 200 ASN A N 1
ATOM 1552 C CA . ASN A 1 200 ? 1.302 -9.948 11.497 1.00 87.12 200 ASN A CA 1
ATOM 1553 C C . ASN A 1 200 ? 1.644 -9.423 12.897 1.00 87.12 200 ASN A C 1
ATOM 1555 O O . ASN A 1 200 ? 0.832 -8.748 13.527 1.00 87.12 200 ASN A O 1
ATOM 1559 N N . GLU A 1 201 ? 2.855 -9.703 13.368 1.00 88.75 201 GLU A N 1
ATOM 1560 C CA . GLU A 1 201 ? 3.363 -9.293 14.673 1.00 88.75 201 GLU A CA 1
ATOM 1561 C C . GLU A 1 201 ? 3.422 -7.765 14.786 1.00 88.75 201 GLU A C 1
ATOM 1563 O O . GLU A 1 201 ? 2.957 -7.207 15.776 1.00 88.75 201 GLU A O 1
ATOM 1568 N N . ALA A 1 202 ? 3.890 -7.070 13.745 1.00 91.19 202 ALA A N 1
ATOM 1569 C CA . ALA A 1 202 ? 3.916 -5.607 13.711 1.00 91.19 202 ALA A CA 1
ATOM 1570 C C . ALA A 1 202 ? 2.498 -5.005 13.745 1.00 91.19 202 ALA A C 1
ATOM 1572 O O . ALA A 1 202 ? 2.239 -4.058 14.491 1.00 91.19 202 ALA A O 1
ATOM 1573 N N . ARG A 1 203 ? 1.543 -5.595 13.009 1.00 90.38 203 ARG A N 1
ATOM 1574 C CA . ARG A 1 203 ? 0.121 -5.203 13.078 1.00 90.38 203 ARG A CA 1
ATOM 1575 C C . ARG A 1 203 ? -0.492 -5.455 14.457 1.00 90.38 203 ARG A C 1
ATOM 1577 O O . ARG A 1 203 ? -1.363 -4.697 14.877 1.00 90.38 203 ARG A O 1
ATOM 1584 N N . ALA A 1 204 ? -0.037 -6.476 15.182 1.00 88.56 204 ALA A N 1
ATOM 1585 C CA . ALA A 1 204 ? -0.469 -6.709 16.557 1.00 88.56 204 ALA A CA 1
ATOM 1586 C C . ALA A 1 204 ? 0.014 -5.606 17.513 1.00 88.56 204 ALA A C 1
ATOM 1588 O O . ALA A 1 204 ? -0.723 -5.251 18.431 1.00 88.56 204 ALA A O 1
ATOM 1589 N N . VAL A 1 205 ? 1.187 -5.004 17.279 1.00 91.00 205 VAL A N 1
ATOM 1590 C CA . VAL A 1 205 ? 1.642 -3.856 18.086 1.00 91.00 205 VAL A CA 1
ATOM 1591 C C . VAL A 1 205 ? 0.761 -2.623 17.864 1.00 91.00 205 VAL A C 1
ATOM 1593 O O . VAL A 1 205 ? 0.452 -1.913 18.814 1.00 91.00 205 VAL A O 1
ATOM 1596 N N . HIS A 1 206 ? 0.256 -2.408 16.647 1.00 90.44 206 HIS A N 1
ATOM 1597 C CA . HIS A 1 206 ? -0.736 -1.354 16.401 1.00 90.44 206 HIS A CA 1
ATOM 1598 C C . HIS A 1 206 ? -2.049 -1.582 17.178 1.00 90.44 206 HIS A C 1
ATOM 1600 O O . HIS A 1 206 ? -2.683 -0.637 17.642 1.00 90.44 206 HIS A O 1
ATOM 1606 N N . LEU A 1 207 ? -2.462 -2.836 17.397 1.00 88.88 207 LEU A N 1
ATOM 1607 C CA . LEU A 1 207 ? -3.606 -3.111 18.271 1.00 88.88 207 LEU A CA 1
ATOM 1608 C C . LEU A 1 207 ? -3.314 -2.725 19.732 1.00 88.88 207 LEU A C 1
ATOM 1610 O O . LEU A 1 207 ? -4.207 -2.215 20.405 1.00 88.88 207 LEU A O 1
ATOM 1614 N N . GLN A 1 208 ? -2.084 -2.939 20.210 1.00 91.44 208 GLN A N 1
ATOM 1615 C CA . GLN A 1 208 ? -1.663 -2.525 21.555 1.00 91.44 208 GLN A CA 1
ATOM 1616 C C . GLN A 1 208 ? -1.728 -0.998 21.703 1.00 91.44 208 GLN A C 1
ATOM 1618 O O . GLN A 1 208 ? -2.326 -0.512 22.655 1.00 91.44 208 GLN A O 1
ATOM 1623 N N . GLU A 1 209 ? -1.239 -0.251 20.712 1.00 92.88 209 GLU A N 1
ATOM 1624 C CA . GLU A 1 209 ? -1.351 1.215 20.649 1.00 92.88 209 GLU A CA 1
ATOM 1625 C C . GLU A 1 209 ? -2.803 1.707 20.768 1.00 92.88 209 GLU A C 1
ATOM 1627 O O . GLU A 1 209 ? -3.111 2.619 21.542 1.00 92.88 209 GLU A O 1
ATOM 1632 N N . ILE A 1 210 ? -3.727 1.085 20.024 1.00 92.94 210 ILE A N 1
ATOM 1633 C CA . ILE A 1 210 ? -5.156 1.420 20.093 1.00 92.94 210 ILE A CA 1
ATOM 1634 C C . ILE A 1 210 ? -5.712 1.131 21.494 1.00 92.94 210 ILE A C 1
ATOM 1636 O O . ILE A 1 210 ? -6.537 1.898 21.995 1.00 92.94 210 ILE A O 1
ATOM 1640 N N . MET A 1 211 ? -5.287 0.034 22.128 1.00 93.12 211 MET A N 1
ATOM 1641 C CA . MET A 1 211 ? -5.712 -0.312 23.486 1.00 93.12 211 MET A CA 1
ATOM 1642 C C . MET A 1 211 ? -5.221 0.713 24.512 1.00 93.12 211 MET A C 1
ATOM 1644 O O . MET A 1 211 ? -6.039 1.183 25.298 1.00 93.12 211 MET A O 1
ATOM 1648 N N . GLU A 1 212 ? -3.956 1.128 24.448 1.00 94.00 212 GLU A N 1
ATOM 1649 C CA . GLU A 1 212 ? -3.399 2.183 25.309 1.00 94.00 212 GLU A CA 1
ATOM 1650 C C . GLU A 1 212 ? -4.133 3.516 25.108 1.00 94.00 212 GLU A C 1
ATOM 1652 O O . GLU A 1 212 ? -4.545 4.170 26.068 1.00 94.00 212 GLU A O 1
ATOM 1657 N N . THR A 1 213 ? -4.399 3.886 23.851 1.00 94.62 213 THR A N 1
ATOM 1658 C CA . THR A 1 213 ? -5.169 5.093 23.511 1.00 94.62 213 THR A CA 1
ATOM 1659 C C . THR A 1 213 ? -6.582 5.040 24.099 1.00 94.62 213 THR A C 1
ATOM 1661 O O . THR A 1 213 ? -7.063 6.012 24.689 1.00 94.62 213 THR A O 1
ATOM 1664 N N . ARG A 1 214 ? -7.262 3.893 23.970 1.00 95.62 214 ARG A N 1
ATOM 1665 C CA . ARG A 1 214 ? -8.592 3.671 24.549 1.00 95.62 214 ARG A CA 1
ATOM 1666 C C . ARG A 1 214 ? -8.548 3.765 26.070 1.00 95.62 214 ARG A C 1
ATOM 1668 O O . ARG A 1 214 ? -9.418 4.408 26.648 1.00 95.62 214 ARG A O 1
ATOM 1675 N N . ASP A 1 215 ? -7.591 3.118 26.718 1.00 96.19 215 ASP A N 1
ATOM 1676 C CA . ASP A 1 215 ? -7.525 3.043 28.178 1.00 96.19 215 ASP A CA 1
ATOM 1677 C C . ASP A 1 215 ? -7.179 4.412 28.782 1.00 96.19 215 ASP A C 1
ATOM 1679 O O . ASP A 1 215 ? -7.802 4.836 29.763 1.00 96.19 215 ASP A O 1
ATOM 1683 N N . ASN A 1 216 ? -6.311 5.179 28.113 1.00 95.44 216 ASN A N 1
ATOM 1684 C CA . ASN A 1 216 ? -6.085 6.587 28.422 1.00 95.44 216 ASN A CA 1
ATOM 1685 C C . ASN A 1 216 ? -7.380 7.409 28.325 1.00 95.44 216 ASN A C 1
ATOM 1687 O O . ASN A 1 216 ? -7.741 8.101 29.275 1.00 95.44 216 ASN A O 1
ATOM 1691 N N . PHE A 1 217 ? -8.131 7.280 27.227 1.00 96.12 217 PHE A N 1
ATOM 1692 C CA . PHE A 1 217 ? -9.414 7.969 27.079 1.00 96.12 217 PHE A CA 1
ATOM 1693 C C . PHE A 1 217 ? -10.421 7.559 28.162 1.00 96.12 217 PHE A C 1
ATOM 1695 O O . PHE A 1 217 ? -11.054 8.413 28.779 1.00 96.12 217 PHE A O 1
ATOM 1702 N N . MET A 1 218 ? -10.575 6.259 28.419 1.00 97.06 218 MET A N 1
ATOM 1703 C CA . MET A 1 218 ? -11.567 5.744 29.364 1.00 97.06 218 MET A CA 1
ATOM 1704 C C . MET A 1 218 ? -11.266 6.175 30.802 1.00 97.06 218 MET A C 1
ATOM 1706 O O . MET A 1 218 ? -12.200 6.527 31.522 1.00 97.06 218 MET A O 1
ATOM 1710 N N . SER A 1 219 ? -9.991 6.213 31.205 1.00 97.06 219 SER A N 1
ATOM 1711 C CA . SER A 1 219 ? -9.585 6.702 32.532 1.00 97.06 219 SER A CA 1
ATOM 1712 C C . SER A 1 219 ? -9.846 8.200 32.736 1.00 97.06 219 SER A C 1
ATOM 1714 O O . SER A 1 219 ? -10.103 8.625 33.860 1.00 97.06 219 SER A O 1
ATOM 1716 N N . ARG A 1 220 ? -9.852 8.985 31.652 1.00 96.94 220 ARG A N 1
ATOM 1717 C CA . ARG A 1 220 ? -10.003 10.449 31.668 1.00 96.94 220 ARG A CA 1
ATOM 1718 C C . ARG A 1 220 ? -11.354 10.936 31.153 1.00 96.94 220 ARG A C 1
ATOM 1720 O O . ARG A 1 220 ? -11.589 12.135 31.048 1.00 96.94 220 ARG A O 1
ATOM 1727 N N . LYS A 1 221 ? -12.279 10.023 30.848 1.00 95.88 221 LYS A N 1
ATOM 1728 C CA . LYS A 1 221 ? -13.573 10.345 30.227 1.00 95.88 221 LYS A CA 1
ATOM 1729 C C . LYS A 1 221 ? -14.401 11.343 31.048 1.00 95.88 221 LYS A C 1
ATOM 1731 O O . LYS A 1 221 ? -15.113 12.154 30.463 1.00 95.88 221 LYS A O 1
ATOM 1736 N N . GLY A 1 222 ? -14.286 11.305 32.377 1.00 96.44 222 GLY A N 1
ATOM 1737 C CA . GLY A 1 222 ? -14.954 12.259 33.269 1.00 96.44 222 GLY A CA 1
ATOM 1738 C C . GLY A 1 222 ? -14.465 13.705 33.104 1.00 96.44 222 GLY A C 1
ATOM 1739 O O . GLY A 1 222 ? -15.246 14.631 33.289 1.00 96.44 222 GLY A O 1
ATOM 1740 N N . GLU A 1 223 ? -13.206 13.915 32.697 1.00 97.44 223 GLU A N 1
ATOM 1741 C CA . GLU A 1 223 ? -12.605 15.251 32.525 1.00 97.44 223 GLU A CA 1
ATOM 1742 C C . GLU A 1 223 ? -13.242 16.043 31.374 1.00 97.44 223 GLU A C 1
ATOM 1744 O O . GLU A 1 223 ? -13.150 17.267 31.341 1.00 97.44 223 GLU A O 1
ATOM 1749 N N . ILE A 1 224 ? -13.884 15.356 30.424 1.00 96.62 224 ILE A N 1
ATOM 1750 C CA . ILE A 1 224 ? -14.385 15.960 29.185 1.00 96.62 224 ILE A CA 1
ATOM 1751 C C . ILE A 1 224 ? -15.912 16.071 29.125 1.00 96.62 224 ILE A C 1
ATOM 1753 O O . ILE A 1 224 ? -16.435 16.497 28.099 1.00 96.62 224 ILE A O 1
ATOM 1757 N N . GLU A 1 225 ? -16.656 15.669 30.164 1.00 96.25 225 GLU A N 1
ATOM 1758 C CA . GLU A 1 225 ? -18.124 15.554 30.087 1.00 96.25 225 GLU A CA 1
ATOM 1759 C C . GLU A 1 225 ? -18.820 16.881 29.748 1.00 96.25 225 GLU A C 1
ATOM 1761 O O . GLU A 1 225 ? -19.723 16.905 28.905 1.00 96.25 225 GLU A O 1
ATOM 1766 N N . GLU A 1 226 ? -18.383 17.989 30.352 1.00 96.88 226 GLU A N 1
ATOM 1767 C CA . GLU A 1 226 ? -18.961 19.316 30.108 1.00 96.88 226 GLU A CA 1
ATOM 1768 C C . GLU A 1 226 ? -18.681 19.819 28.684 1.00 96.88 226 GLU A C 1
ATOM 1770 O O . GLU A 1 226 ? -19.603 20.242 27.982 1.00 96.88 226 GLU A O 1
ATOM 1775 N N . GLU A 1 227 ? -17.431 19.723 28.221 1.00 97.12 227 GLU A N 1
ATOM 1776 C CA . GLU A 1 227 ? -17.036 20.084 26.851 1.00 97.12 227 GLU A CA 1
ATOM 1777 C C . GLU A 1 227 ? -17.735 19.189 25.817 1.00 97.12 227 GLU A C 1
ATOM 1779 O O . GLU A 1 227 ? -18.276 19.682 24.824 1.00 97.12 227 GLU A O 1
ATOM 1784 N N . TYR A 1 228 ? -17.812 17.879 26.074 1.00 96.31 228 TYR A N 1
ATOM 1785 C CA . TYR A 1 228 ? -18.522 16.932 25.217 1.00 96.31 228 TYR A CA 1
ATOM 1786 C C . TYR A 1 228 ? -20.008 17.295 25.101 1.00 96.31 228 TYR A C 1
ATOM 1788 O O . TYR A 1 228 ? -20.558 17.312 23.996 1.00 96.31 228 TYR A O 1
ATOM 1796 N N . LYS A 1 229 ? -20.661 17.646 26.219 1.00 97.31 229 LYS A N 1
ATOM 1797 C CA . LYS A 1 229 ? -22.050 18.123 26.224 1.00 97.31 229 LYS A CA 1
ATOM 1798 C C . LYS A 1 229 ? -22.198 19.419 25.425 1.00 97.31 229 LYS A C 1
ATOM 1800 O O . LYS A 1 229 ? -23.076 19.495 24.566 1.00 97.31 229 LYS A O 1
ATOM 1805 N N . ARG A 1 230 ? -21.318 20.399 25.651 1.00 96.94 230 ARG A N 1
ATOM 1806 C CA . ARG A 1 230 ? -21.310 21.684 24.936 1.00 96.94 230 ARG A CA 1
ATOM 1807 C C . ARG A 1 230 ? -21.262 21.485 23.422 1.00 96.94 230 ARG A C 1
ATOM 1809 O O . ARG A 1 230 ? -22.089 22.062 22.723 1.00 96.94 230 ARG A O 1
ATOM 1816 N N . PHE A 1 231 ? -20.331 20.678 22.908 1.00 96.25 231 PHE A N 1
ATOM 1817 C CA . PHE A 1 231 ? -20.221 20.431 21.464 1.00 96.25 231 PHE A CA 1
ATOM 1818 C C . PHE A 1 231 ? -21.397 19.628 20.907 1.00 96.25 231 PHE A C 1
ATOM 1820 O O . PHE A 1 231 ? -21.844 19.896 19.795 1.00 96.25 231 PHE A O 1
ATOM 1827 N N . ARG A 1 232 ? -21.944 18.684 21.680 1.00 95.75 232 ARG A N 1
ATOM 1828 C CA . ARG A 1 232 ? -23.112 17.894 21.269 1.00 95.75 232 ARG A CA 1
ATOM 1829 C C . ARG A 1 232 ? -24.391 18.729 21.155 1.00 95.75 232 ARG A C 1
ATOM 1831 O O . ARG A 1 232 ? -25.231 18.436 20.309 1.00 95.75 232 ARG A O 1
ATOM 1838 N N . GLU A 1 233 ? -24.552 19.735 22.012 1.00 96.81 233 GLU A N 1
ATOM 1839 C CA . GLU A 1 233 ? -25.716 20.635 22.031 1.00 96.81 233 GLU A CA 1
ATOM 1840 C C . GLU A 1 233 ? -25.537 21.869 21.130 1.00 96.81 233 GLU A C 1
ATOM 1842 O O . GLU A 1 233 ? -26.500 22.604 20.887 1.00 96.81 233 GLU A O 1
ATOM 1847 N N . MET A 1 234 ? -24.324 22.096 20.616 1.00 96.12 234 MET A N 1
ATOM 1848 C CA . MET A 1 234 ? -23.995 23.235 19.766 1.00 96.12 234 MET A CA 1
ATOM 1849 C C . MET A 1 234 ? -24.810 23.199 18.471 1.00 96.12 234 MET A C 1
ATOM 1851 O O . MET A 1 234 ? -24.763 22.240 17.702 1.00 96.12 234 MET A O 1
ATOM 1855 N N . LYS A 1 235 ? -25.556 24.276 18.213 1.00 93.69 235 LYS A N 1
ATOM 1856 C CA . LYS A 1 235 ? -26.267 24.482 16.950 1.00 93.69 235 LYS A CA 1
ATOM 1857 C C . LYS A 1 235 ? -25.485 25.470 16.105 1.00 93.69 235 LYS A C 1
ATOM 1859 O O . LYS A 1 235 ? -25.225 26.586 16.547 1.00 93.69 235 LYS A O 1
ATOM 1864 N N . PHE A 1 236 ? -25.141 25.057 14.895 1.00 90.38 236 PHE A N 1
ATOM 1865 C CA . PHE A 1 236 ? -24.542 25.937 13.903 1.00 90.38 236 PHE A CA 1
ATOM 1866 C C . PHE A 1 236 ? -25.642 26.562 13.054 1.00 90.38 236 PHE A C 1
ATOM 1868 O O . PHE A 1 236 ? -26.647 25.913 12.751 1.00 90.38 236 PHE A O 1
ATOM 1875 N N . GLU A 1 237 ? -25.456 27.822 12.674 1.00 89.38 237 GLU A N 1
ATOM 1876 C CA . GLU A 1 237 ? -26.317 28.442 11.676 1.00 89.38 237 GLU A CA 1
ATOM 1877 C C . GLU A 1 237 ? -26.175 27.676 10.360 1.00 89.38 237 GLU A C 1
ATOM 1879 O O . GLU A 1 237 ? -25.086 27.551 9.800 1.00 89.38 237 GLU A O 1
ATOM 1884 N N . THR A 1 238 ? -27.283 27.124 9.876 1.00 87.19 238 THR A N 1
ATOM 1885 C CA . THR A 1 238 ? -27.343 26.519 8.549 1.00 87.19 238 THR A CA 1
ATOM 1886 C C . THR A 1 238 ? -27.699 27.597 7.539 1.00 87.19 238 THR A C 1
ATOM 1888 O O . THR A 1 238 ? -28.572 28.429 7.801 1.00 87.19 238 THR A O 1
ATOM 1891 N N . ILE A 1 239 ? -27.071 27.556 6.366 1.00 82.31 239 ILE A N 1
ATOM 1892 C CA . ILE A 1 239 ? -27.485 28.387 5.234 1.00 82.31 239 ILE A CA 1
ATOM 1893 C C . ILE A 1 239 ? -28.945 28.023 4.909 1.00 82.31 239 ILE A C 1
ATOM 1895 O O . ILE A 1 239 ? -29.260 26.840 4.766 1.00 82.31 239 ILE A O 1
ATOM 1899 N N . LYS A 1 240 ? -29.828 29.028 4.896 1.00 65.62 240 LYS A N 1
ATOM 1900 C CA . LYS A 1 240 ? -31.242 28.883 4.520 1.00 65.62 240 LYS A CA 1
ATOM 1901 C C . LYS A 1 240 ? -31.410 28.819 3.010 1.00 65.62 240 LYS A C 1
ATOM 1903 O O . LYS A 1 240 ? -30.662 29.545 2.320 1.00 65.62 240 LYS A O 1
#

Mean predicted aligned error: 4.41 Å

Secondary structure (DSSP, 8-state):
-HHHHHHHTT-SEEEEEEEEETTEE-HHHHHHHTT--TTHHHHHHHTTSSSS----EEEEEEE-SS-GGG-TTHHHHHHHHHHTTTPEEEEEEEETT--STTGGGG-HHHHHHHHHHHHHHHHHHHS-GGG----S-TTS-S-TTT--S-EEE--B-TTS-B-SEEETTT--EEEEEE-TTS-EEEEE-TTTTTT-TTSHHHHHHHHHHHHHHHHHHHHHGGGGHHHHHHHHHPPPPPP-

Solvent-accessible surface area (backbone atoms only — not comparable to full-atom values): 13496 Å² total; per-residue (Å²): 110,68,69,58,55,53,50,57,62,69,33,47,63,51,74,50,78,41,50,44,50,93,25,25,48,34,66,74,56,48,65,59,48,68,72,53,46,65,58,46,65,65,50,33,36,74,74,63,78,34,95,61,88,50,68,22,34,31,33,41,35,29,33,24,50,45,58,63,91,62,33,76,36,17,59,45,49,52,54,42,44,26,29,28,65,62,32,47,74,30,31,62,49,74,47,55,62,33,69,51,92,72,48,55,73,78,39,60,68,56,54,50,51,53,53,51,44,54,51,43,50,54,52,45,61,76,34,58,80,92,73,54,62,80,65,41,66,89,76,71,28,47,35,83,86,78,40,41,69,56,67,43,79,40,60,77,43,100,85,70,54,67,36,69,21,26,29,74,56,41,40,38,19,19,42,80,43,77,44,98,88,76,48,73,42,49,45,68,42,97,70,15,61,70,47,23,40,77,38,69,69,33,45,51,51,54,52,50,53,53,48,53,55,48,52,55,47,64,77,47,48,80,82,43,50,68,61,54,48,52,63,71,70,57,80,75,91,70,89,127